Protein AF-W7BS51-F1 (afdb_monomer)

Foldseek 3Di:
DFAAWAKEKFFQAQDPDLLGTQKMKMWIDGSLHTDDIDIFGAQSVDHGDPVSCVQQVDDNVNRVPGHHCVVCVVVVCVVGDQHEYEYAPVVSNLSSVQVNCVVVVHDWDFHWYDHLLVLCVQQPPDPHSDLVVLCVVVPHDFDGNRGNRNRVSSSVSLSVSCVLLVHRYPVCSCVSRPHDIDTSPDDDHDDDPDDDDDPPPRVVSVVVVVVVVVVVVVVVVVPPDPDDDDDDDDDDDDDDDDDDDDDDDDDDDD

Organism: NCBI:txid1265820

pLDDT: mean 82.19, std 24.48, range [30.7, 98.88]

Secondary structure (DSSP, 8-state):
--B--EEEEEEEESSSSTT-EEEEEEEEEETTEEEEEEEEE-B-SSPPPHHHHHHH---HHHHTTS-BHHHHHHHHHHHHTTSPEEETTTHHHHHHHHHHHHHTTPPPP--EEEEHHHHHHHHS--S---HHHHHHHTT----TT-HHHHHHHHHHHHHHHHHHHT-SBHHHHHHHTT---EETTSSS------------SHHHHHHHHHHHHHHHHHHHHTT-------------------------------

Structure (mmCIF, N/CA/C/O backbone):
data_AF-W7BS51-F1
#
_entry.id   AF-W7BS51-F1
#
loop_
_atom_site.group_PDB
_atom_site.id
_atom_site.type_symbol
_atom_site.label_atom_id
_atom_site.label_alt_id
_atom_site.label_comp_id
_atom_site.label_asym_id
_atom_site.label_entity_id
_atom_site.label_seq_id
_atom_site.pdbx_PDB_ins_code
_atom_site.Cartn_x
_atom_site.Cartn_y
_atom_site.Cartn_z
_atom_site.occupancy
_atom_site.B_iso_or_equiv
_atom_site.auth_seq_id
_atom_site.auth_comp_id
_atom_site.auth_asym_id
_atom_site.auth_atom_id
_atom_site.pdbx_PDB_model_num
ATOM 1 N N . MET A 1 1 ? -22.022 9.341 11.683 1.00 72.25 1 MET A N 1
ATOM 2 C CA . MET A 1 1 ? -22.019 8.798 10.309 1.00 72.25 1 MET A CA 1
ATOM 3 C C . MET A 1 1 ? -20.631 8.228 10.085 1.00 72.25 1 MET A C 1
ATOM 5 O O . MET A 1 1 ? -19.688 8.853 10.555 1.00 72.25 1 MET A O 1
ATOM 9 N N . ARG A 1 2 ? -20.519 7.028 9.511 1.00 88.25 2 ARG A N 1
ATOM 10 C CA . ARG A 1 2 ? -19.226 6.378 9.264 1.00 88.25 2 ARG A CA 1
ATOM 11 C C . ARG A 1 2 ? -18.561 7.084 8.083 1.00 88.25 2 ARG A C 1
ATOM 13 O O . ARG A 1 2 ? -19.206 7.234 7.057 1.00 88.25 2 ARG A O 1
ATOM 20 N N . ASP A 1 3 ? -17.324 7.527 8.261 1.00 95.00 3 ASP A N 1
ATOM 21 C CA . ASP A 1 3 ? -16.553 8.340 7.310 1.00 95.00 3 ASP A CA 1
ATOM 22 C C . ASP A 1 3 ? -15.115 7.788 7.214 1.00 95.00 3 ASP A C 1
ATOM 24 O O . ASP A 1 3 ? -14.100 8.477 7.336 1.00 95.00 3 ASP A O 1
ATOM 28 N N . LEU A 1 4 ? -15.029 6.459 7.086 1.00 96.62 4 LEU A N 1
ATOM 29 C CA . LEU A 1 4 ? -13.775 5.735 6.904 1.00 96.62 4 LEU A CA 1
ATOM 30 C C . LEU A 1 4 ? -13.427 5.724 5.416 1.00 96.62 4 LEU A C 1
ATOM 32 O O . LEU A 1 4 ? -13.754 4.772 4.707 1.00 96.62 4 LEU A O 1
ATOM 36 N N . ASN A 1 5 ? -12.774 6.798 4.971 1.00 98.31 5 ASN A N 1
ATOM 37 C CA . ASN A 1 5 ? -12.328 6.969 3.591 1.00 98.31 5 ASN A CA 1
ATOM 38 C C . ASN A 1 5 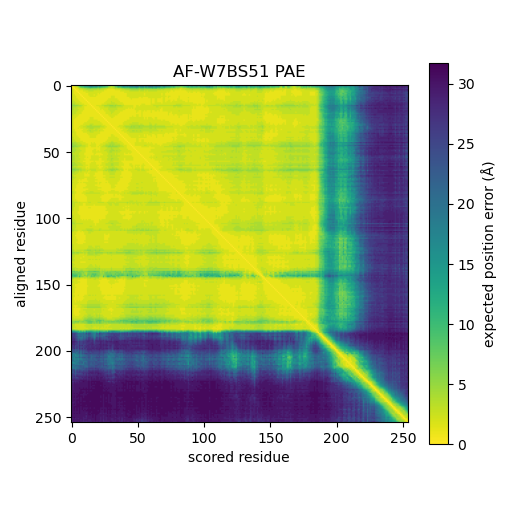? -10.808 6.845 3.499 1.00 98.31 5 ASN A C 1
ATOM 40 O O . ASN A 1 5 ? -10.084 7.601 4.151 1.00 98.31 5 ASN A O 1
ATOM 44 N N . TYR A 1 6 ? -10.326 5.890 2.712 1.00 98.75 6 TYR A N 1
ATOM 45 C CA . TYR A 1 6 ? -8.899 5.629 2.532 1.00 98.75 6 TYR A CA 1
ATOM 46 C C . TYR A 1 6 ? -8.661 4.730 1.319 1.00 98.75 6 TYR A C 1
ATOM 48 O O . TYR A 1 6 ? -9.582 4.105 0.789 1.00 98.75 6 TYR A O 1
ATOM 56 N N . VAL A 1 7 ? -7.407 4.668 0.889 1.00 98.88 7 VAL A N 1
ATOM 57 C CA . VAL A 1 7 ? -6.934 3.711 -0.112 1.00 98.88 7 VAL A CA 1
ATOM 58 C C . VAL A 1 7 ? -5.888 2.823 0.530 1.00 98.88 7 VAL A C 1
ATOM 60 O O . VAL A 1 7 ? -5.034 3.317 1.256 1.00 98.88 7 VAL A O 1
ATOM 63 N N . VAL A 1 8 ? -5.947 1.523 0.285 1.00 98.88 8 VAL A N 1
ATOM 64 C CA . VAL A 1 8 ? -4.872 0.595 0.639 1.00 98.88 8 VAL A CA 1
ATOM 65 C C . VAL A 1 8 ? -4.156 0.197 -0.630 1.00 98.88 8 VAL A C 1
ATOM 67 O O . VAL A 1 8 ? -4.818 -0.004 -1.646 1.00 98.88 8 VAL A O 1
ATOM 70 N N . LEU A 1 9 ? -2.833 0.122 -0.571 1.00 98.69 9 LEU A N 1
ATOM 71 C CA . LEU A 1 9 ? -2.003 -0.384 -1.650 1.00 98.69 9 LEU A CA 1
ATOM 72 C C . LEU A 1 9 ? -1.044 -1.456 -1.142 1.00 98.69 9 LEU A C 1
ATOM 74 O O . LEU A 1 9 ? -0.715 -1.488 0.047 1.00 98.69 9 LEU A O 1
ATOM 78 N N . ASP A 1 10 ? -0.589 -2.279 -2.071 1.00 98.69 10 ASP A N 1
ATOM 79 C CA . ASP A 1 10 ? 0.434 -3.296 -1.876 1.00 98.69 10 ASP A CA 1
ATOM 80 C C . ASP A 1 10 ? 1.205 -3.473 -3.193 1.00 98.69 10 ASP A C 1
ATOM 82 O O . ASP A 1 10 ? 0.623 -3.354 -4.282 1.00 98.69 10 ASP A O 1
ATOM 86 N N . PHE A 1 11 ? 2.517 -3.688 -3.098 1.00 98.62 11 PHE A N 1
ATOM 87 C CA . PHE A 1 11 ? 3.381 -3.932 -4.252 1.00 98.62 11 PHE A CA 1
ATOM 88 C C . PHE A 1 11 ? 4.059 -5.291 -4.173 1.00 98.62 11 PHE A C 1
ATOM 90 O O . PHE A 1 11 ? 4.735 -5.600 -3.194 1.00 98.62 11 PHE A O 1
ATOM 97 N N . GLU A 1 12 ? 4.074 -5.984 -5.308 1.00 98.50 12 GLU A N 1
ATOM 98 C CA . GLU A 1 12 ? 5.070 -7.022 -5.561 1.00 98.50 12 GLU A CA 1
ATOM 99 C C . GLU A 1 12 ? 6.247 -6.424 -6.333 1.00 98.50 12 GLU A C 1
ATOM 101 O O . GLU A 1 12 ? 6.064 -5.582 -7.219 1.00 98.50 12 GLU A O 1
ATOM 106 N N . THR A 1 13 ? 7.472 -6.846 -6.008 1.00 98.56 13 THR A N 1
ATOM 107 C CA . THR A 1 13 ? 8.692 -6.354 -6.666 1.00 98.56 13 THR A CA 1
ATOM 108 C C . THR A 1 13 ? 9.434 -7.472 -7.380 1.00 98.56 13 THR A C 1
ATOM 110 O O . THR A 1 13 ? 9.587 -8.566 -6.843 1.00 98.56 13 THR A O 1
ATOM 113 N N . ALA A 1 14 ? 9.977 -7.184 -8.563 1.00 98.38 14 ALA A N 1
ATOM 114 C CA . ALA A 1 14 ? 10.748 -8.138 -9.356 1.00 98.38 14 ALA A CA 1
ATOM 115 C C . ALA A 1 14 ? 12.046 -8.571 -8.660 1.00 98.38 14 ALA A C 1
ATOM 117 O O . ALA A 1 14 ? 12.472 -9.723 -8.774 1.00 98.38 14 ALA A O 1
ATOM 118 N N . ASN A 1 15 ? 12.682 -7.662 -7.918 1.00 98.38 15 ASN A N 1
ATOM 119 C CA . ASN A 1 15 ? 13.936 -7.926 -7.222 1.00 98.38 15 ASN A CA 1
ATOM 120 C C . ASN A 1 15 ? 14.006 -7.184 -5.869 1.00 98.38 15 ASN A C 1
ATOM 122 O O . ASN A 1 15 ? 12.989 -6.774 -5.303 1.00 98.38 15 ASN A O 1
ATOM 126 N N . GLY A 1 16 ? 15.207 -7.075 -5.288 1.00 96.75 16 GLY A N 1
ATOM 127 C CA . GLY A 1 16 ? 15.430 -6.405 -3.998 1.00 96.75 16 GLY A CA 1
ATOM 128 C C . GLY A 1 16 ? 15.413 -4.869 -4.046 1.00 96.75 16 GLY A C 1
ATOM 129 O O . GLY A 1 16 ? 15.467 -4.226 -2.994 1.00 96.75 16 GLY A O 1
ATOM 130 N N . SER A 1 17 ? 15.368 -4.276 -5.239 1.00 97.56 17 SER A N 1
ATOM 131 C CA . SER A 1 17 ? 15.318 -2.834 -5.457 1.00 97.56 17 SER A CA 1
ATOM 132 C C . SER A 1 17 ? 13.919 -2.280 -5.221 1.00 97.56 17 SER A C 1
ATOM 134 O O . SER A 1 17 ? 12.913 -2.855 -5.635 1.00 97.56 17 SER A O 1
ATOM 136 N N . ARG A 1 18 ? 13.859 -1.085 -4.625 1.00 98.00 18 ARG A N 1
ATOM 137 C CA . ARG A 1 18 ? 12.611 -0.327 -4.446 1.00 98.00 18 ARG A CA 1
ATOM 138 C C . ARG A 1 18 ? 12.088 0.299 -5.733 1.00 98.00 18 ARG A C 1
ATOM 140 O O . ARG A 1 18 ? 10.986 0.820 -5.725 1.00 98.00 18 ARG A O 1
ATOM 147 N N . THR A 1 19 ? 12.860 0.238 -6.809 1.00 98.31 19 THR A N 1
ATOM 148 C CA . THR A 1 19 ? 12.493 0.748 -8.134 1.00 98.31 19 THR A CA 1
ATOM 149 C C . THR A 1 19 ? 11.923 -0.320 -9.062 1.00 98.31 19 THR A C 1
ATOM 151 O O . THR A 1 19 ? 11.703 -0.033 -10.236 1.00 98.31 19 THR A O 1
ATOM 154 N N . SER A 1 20 ? 11.708 -1.537 -8.548 1.00 98.56 20 SER A N 1
ATOM 155 C CA . SER A 1 20 ? 11.357 -2.719 -9.340 1.00 98.56 20 SER A CA 1
ATOM 156 C C . SER A 1 20 ? 9.917 -3.239 -9.155 1.00 98.56 20 SER A C 1
ATOM 158 O O . SER A 1 20 ? 9.736 -4.458 -9.191 1.00 98.56 20 SER A O 1
ATOM 160 N N . PRO A 1 21 ? 8.875 -2.411 -8.913 1.00 98.69 21 PRO A N 1
ATOM 161 C CA . PRO A 1 21 ? 7.522 -2.943 -8.768 1.00 98.69 21 PRO A CA 1
ATOM 162 C C . PRO A 1 21 ? 7.098 -3.663 -10.054 1.00 98.69 21 PRO A C 1
ATOM 164 O O . PRO A 1 21 ? 7.179 -3.091 -11.138 1.00 98.69 21 PRO A O 1
ATOM 167 N N . CYS A 1 22 ? 6.655 -4.913 -9.922 1.00 98.62 22 CYS A N 1
ATOM 168 C CA . CYS A 1 22 ? 6.151 -5.731 -11.027 1.00 98.62 22 CYS A CA 1
ATOM 169 C C . CYS A 1 22 ? 4.632 -5.929 -10.973 1.00 98.62 22 CYS A C 1
ATOM 171 O O . CYS A 1 22 ? 4.022 -6.311 -11.970 1.00 98.62 22 CYS A O 1
ATOM 173 N N . SER A 1 23 ? 3.995 -5.619 -9.842 1.00 98.69 23 SER A N 1
ATOM 174 C CA . SER A 1 23 ? 2.553 -5.397 -9.784 1.00 98.69 23 SER A CA 1
ATOM 175 C C . SER A 1 23 ? 2.184 -4.424 -8.673 1.00 98.69 23 SER A C 1
ATOM 177 O O . SER A 1 23 ? 2.949 -4.224 -7.726 1.00 98.69 23 SER A O 1
ATOM 179 N N . ILE A 1 24 ? 1.003 -3.828 -8.796 1.00 98.81 24 ILE A N 1
ATOM 180 C CA . ILE A 1 24 ? 0.359 -3.047 -7.742 1.00 98.81 24 ILE A CA 1
ATOM 181 C C . ILE A 1 24 ? -1.088 -3.506 -7.586 1.00 98.81 24 ILE A C 1
ATOM 183 O O . ILE A 1 24 ? -1.824 -3.628 -8.569 1.00 98.81 24 ILE A O 1
ATOM 187 N N . GLY A 1 25 ? -1.500 -3.717 -6.342 1.00 98.75 25 GLY A N 1
ATOM 188 C CA . GLY A 1 25 ? -2.897 -3.815 -5.951 1.00 98.75 25 GLY A CA 1
ATOM 189 C C . GLY A 1 25 ? -3.302 -2.568 -5.187 1.00 98.75 25 GLY A C 1
ATOM 190 O O . GLY A 1 25 ? -2.517 -2.030 -4.409 1.00 98.75 25 GLY A O 1
ATOM 191 N N . MET A 1 26 ? -4.516 -2.080 -5.423 1.00 98.88 26 MET A N 1
ATOM 192 C CA . MET A 1 26 ? -5.114 -1.029 -4.616 1.00 98.88 26 MET A CA 1
ATOM 193 C C . MET A 1 26 ? -6.602 -1.267 -4.416 1.00 98.88 26 MET A C 1
ATOM 195 O O . MET A 1 26 ? -7.323 -1.664 -5.331 1.00 98.88 26 MET A O 1
ATOM 199 N N . VAL A 1 27 ? -7.090 -0.916 -3.234 1.00 98.88 27 VAL A N 1
ATOM 200 C CA . VAL A 1 27 ? -8.520 -0.893 -2.933 1.00 98.88 27 VAL A CA 1
ATOM 201 C C . VAL A 1 27 ? -8.887 0.422 -2.262 1.00 98.88 27 VAL A C 1
ATOM 203 O O . VAL A 1 27 ? -8.157 0.942 -1.420 1.00 98.88 27 VAL A O 1
ATOM 206 N N . LYS A 1 28 ? -10.027 0.985 -2.650 1.00 98.81 28 LYS A N 1
ATOM 207 C CA . LYS A 1 28 ? -10.580 2.213 -2.084 1.00 98.81 28 LYS A CA 1
ATOM 208 C C . LYS A 1 28 ? -11.772 1.873 -1.215 1.00 98.81 28 LYS A C 1
ATOM 210 O O . LYS A 1 28 ? -12.701 1.219 -1.685 1.00 98.81 28 LYS A O 1
ATOM 215 N N . TYR A 1 29 ? -11.761 2.374 0.011 1.00 98.56 29 TYR A N 1
ATOM 216 C CA . TYR A 1 29 ? -12.897 2.320 0.919 1.00 98.56 29 TYR A CA 1
ATOM 217 C C . TYR A 1 29 ? -13.485 3.714 1.056 1.00 98.56 29 TYR A C 1
ATOM 219 O O . TYR A 1 29 ? -12.741 4.680 1.241 1.00 98.56 29 TYR A O 1
ATOM 227 N N . LEU A 1 30 ? -14.810 3.806 0.967 1.00 98.31 30 LEU A N 1
ATOM 228 C CA . LEU A 1 30 ? -15.575 5.013 1.261 1.00 98.31 30 LEU A CA 1
ATOM 229 C C . LEU A 1 30 ? -16.661 4.671 2.278 1.00 98.31 30 LEU A C 1
ATOM 231 O O . LEU A 1 30 ? -17.344 3.661 2.146 1.00 98.31 30 LEU A O 1
ATOM 235 N N . ASN A 1 31 ? -16.815 5.500 3.308 1.00 97.31 31 ASN A N 1
ATOM 236 C CA . ASN A 1 31 ? -17.750 5.292 4.417 1.00 97.31 31 ASN A CA 1
ATOM 237 C C . ASN A 1 31 ? -17.605 3.917 5.097 1.00 97.31 31 ASN A C 1
ATOM 239 O O . ASN A 1 31 ? -18.535 3.421 5.731 1.00 97.31 31 ASN A O 1
ATOM 243 N N . GLY A 1 32 ? -16.413 3.319 5.019 1.00 96.00 32 GLY A N 1
ATOM 244 C CA . GLY A 1 32 ? -16.123 1.994 5.561 1.00 96.00 32 GLY A CA 1
ATOM 245 C C . GLY A 1 32 ? -16.616 0.819 4.721 1.00 96.00 32 GLY A C 1
ATOM 246 O O . GLY A 1 32 ? -16.606 -0.293 5.236 1.00 96.00 32 GLY A O 1
ATOM 247 N N . GLU A 1 33 ? -17.011 1.052 3.472 1.00 96.88 33 GLU A N 1
ATOM 248 C CA . GLU A 1 33 ? -17.355 0.010 2.506 1.00 96.88 33 GLU A CA 1
ATOM 249 C C . GLU A 1 33 ? -16.368 0.026 1.339 1.00 96.88 33 GLU A C 1
ATOM 251 O O . GLU A 1 33 ? -15.887 1.086 0.922 1.00 96.88 33 GLU A O 1
ATOM 256 N N . LYS A 1 34 ? -16.082 -1.157 0.788 1.00 98.00 34 LYS A N 1
ATOM 257 C CA . LYS A 1 34 ? -15.271 -1.292 -0.419 1.00 98.00 34 LYS A CA 1
ATOM 258 C C . LYS A 1 34 ? -15.975 -0.606 -1.589 1.00 98.00 34 LYS A C 1
ATOM 260 O O . LYS A 1 34 ? -17.072 -0.996 -1.977 1.00 98.00 34 LYS A O 1
ATOM 265 N N . HIS A 1 35 ? -15.329 0.405 -2.156 1.00 98.38 35 HIS A N 1
ATOM 266 C CA . HIS A 1 35 ? -15.875 1.216 -3.240 1.00 98.38 35 HIS A CA 1
ATOM 267 C C . HIS A 1 35 ? -15.338 0.798 -4.611 1.00 98.38 35 HIS A C 1
ATOM 269 O O . HIS A 1 35 ? -16.096 0.690 -5.571 1.00 98.38 35 HIS A O 1
ATOM 275 N N . SER A 1 36 ? -14.024 0.606 -4.730 1.00 98.50 36 SER A N 1
ATOM 276 C CA . SER A 1 36 ? -13.390 0.262 -6.005 1.00 98.50 36 SER A CA 1
ATOM 277 C C . SER A 1 36 ? -12.061 -0.447 -5.799 1.00 98.50 36 SER A C 1
ATOM 279 O O . SER A 1 36 ? -11.384 -0.220 -4.799 1.00 98.50 36 SER A O 1
ATOM 281 N N . GLU A 1 37 ? -11.671 -1.242 -6.785 1.00 98.75 37 GLU A N 1
ATOM 282 C CA . GLU A 1 37 ? -10.425 -2.007 -6.833 1.00 98.75 37 GLU A CA 1
ATOM 283 C C . GLU A 1 37 ? -9.613 -1.595 -8.062 1.00 98.75 37 GLU A C 1
ATOM 285 O O . GLU A 1 37 ? -10.167 -1.126 -9.061 1.00 98.75 37 GLU A O 1
ATOM 290 N N . TYR A 1 38 ? -8.299 -1.757 -7.981 1.00 98.75 38 TYR A N 1
ATOM 291 C CA . TYR A 1 38 ? -7.372 -1.540 -9.079 1.00 98.75 38 TYR A CA 1
ATOM 292 C C . TYR A 1 38 ? -6.222 -2.534 -8.960 1.00 98.75 38 TYR A C 1
ATOM 294 O O . TYR A 1 38 ? -5.605 -2.648 -7.904 1.00 98.75 38 TYR A O 1
ATOM 302 N N . TYR A 1 39 ? -5.916 -3.226 -10.049 1.00 98.62 39 TYR A N 1
ATOM 303 C CA . TYR A 1 39 ? -4.765 -4.111 -10.144 1.00 98.62 39 TYR A CA 1
ATOM 304 C C . TYR A 1 39 ? -4.070 -3.891 -11.478 1.00 98.62 39 TYR A C 1
ATOM 306 O O . TYR A 1 39 ? -4.736 -3.737 -12.503 1.00 98.62 39 TYR A O 1
ATOM 314 N N . GLN A 1 40 ? -2.741 -3.867 -11.461 1.00 98.62 40 GLN A N 1
ATOM 315 C CA . GLN A 1 40 ? -1.946 -3.664 -12.662 1.00 98.62 40 GLN A CA 1
ATOM 316 C C . GLN A 1 40 ? -0.614 -4.400 -12.537 1.00 98.62 40 GLN A C 1
ATOM 318 O O . GLN A 1 40 ? 0.141 -4.163 -11.594 1.00 98.62 40 GLN A O 1
ATOM 323 N N . LEU A 1 41 ? -0.318 -5.254 -13.518 1.00 98.75 41 LEU A N 1
ATOM 324 C CA . LEU A 1 41 ? 1.044 -5.713 -13.777 1.00 98.75 41 LEU A CA 1
ATOM 325 C C . LEU A 1 41 ? 1.861 -4.558 -14.353 1.00 98.75 41 LEU A C 1
ATOM 327 O O . LEU A 1 41 ? 1.352 -3.768 -15.148 1.00 98.75 41 LEU A O 1
ATOM 331 N N . ILE A 1 42 ? 3.115 -4.448 -13.941 1.00 98.75 42 ILE A N 1
ATOM 332 C CA . ILE A 1 42 ? 4.002 -3.349 -14.314 1.00 98.75 42 ILE A CA 1
ATOM 333 C C . ILE A 1 42 ? 5.260 -3.965 -14.897 1.00 98.75 42 ILE A C 1
ATOM 335 O O . ILE A 1 42 ? 5.830 -4.872 -14.294 1.00 98.75 42 ILE A O 1
ATOM 339 N N . ASN A 1 43 ? 5.714 -3.466 -16.042 1.00 98.62 43 ASN A N 1
ATOM 340 C CA . ASN A 1 43 ? 7.058 -3.775 -16.507 1.00 98.62 43 ASN A CA 1
ATOM 341 C C . ASN A 1 43 ? 8.062 -2.931 -15.695 1.00 98.62 43 ASN A C 1
ATOM 343 O O . ASN A 1 43 ? 8.092 -1.709 -15.871 1.00 98.62 43 ASN A O 1
ATOM 347 N N . PRO A 1 44 ? 8.871 -3.530 -14.795 1.00 97.75 44 PRO A N 1
ATOM 348 C CA . PRO A 1 44 ? 9.811 -2.778 -13.961 1.00 97.75 44 PRO A CA 1
ATOM 349 C C . PRO A 1 44 ? 11.042 -2.291 -14.740 1.00 97.75 44 PRO A C 1
ATOM 351 O O . PRO A 1 44 ? 11.835 -1.515 -14.199 1.00 97.75 44 PRO A O 1
ATOM 354 N N . GLU A 1 45 ? 11.227 -2.776 -15.976 1.00 97.31 45 GLU A N 1
ATOM 355 C CA . GLU A 1 45 ? 12.423 -2.567 -16.798 1.00 97.31 45 GLU A CA 1
ATOM 356 C C . GLU A 1 45 ? 13.707 -3.021 -16.069 1.00 97.31 45 GLU A C 1
ATOM 358 O O . GLU A 1 45 ? 14.778 -2.428 -16.208 1.00 97.31 45 GLU A O 1
ATOM 363 N N . GLU A 1 46 ? 13.585 -4.072 -15.249 1.00 96.88 46 GLU A N 1
ATOM 364 C CA . GLU A 1 46 ? 14.634 -4.626 -14.389 1.00 96.88 46 GLU A CA 1
ATOM 365 C C . GLU A 1 46 ? 14.560 -6.164 -14.319 1.00 96.88 46 GLU A C 1
ATOM 367 O O . GLU A 1 46 ? 13.517 -6.769 -14.571 1.00 96.88 46 GLU A O 1
ATOM 372 N N . ASP A 1 47 ? 15.671 -6.797 -13.930 1.00 97.81 47 ASP A N 1
ATOM 373 C CA . ASP A 1 47 ? 15.769 -8.253 -13.778 1.00 97.81 47 ASP A CA 1
ATOM 374 C C . ASP A 1 47 ? 14.911 -8.779 -12.618 1.00 97.81 47 ASP A C 1
ATOM 376 O O . ASP A 1 47 ? 14.772 -8.132 -11.576 1.00 97.81 47 ASP A O 1
ATOM 380 N N . PHE A 1 48 ? 14.415 -10.011 -12.762 1.00 98.50 48 PHE A N 1
ATOM 381 C CA . PHE A 1 48 ? 13.679 -10.711 -11.712 1.00 98.50 48 PHE A CA 1
ATOM 382 C C . PHE A 1 48 ? 14.581 -11.652 -10.919 1.00 98.50 48 PHE A C 1
ATOM 384 O O . PHE A 1 48 ? 15.366 -12.428 -11.471 1.00 98.50 48 PHE A O 1
ATOM 391 N N . TYR A 1 49 ? 14.418 -11.650 -9.598 1.00 98.56 49 TYR A N 1
ATOM 392 C CA . TYR A 1 49 ? 15.098 -12.593 -8.720 1.00 98.56 49 TYR A CA 1
ATOM 393 C C . TYR A 1 49 ? 14.220 -13.817 -8.442 1.00 98.56 49 TYR A C 1
ATOM 395 O O . TYR A 1 49 ? 13.059 -13.667 -8.059 1.00 98.56 49 TYR A O 1
ATOM 403 N N . PRO A 1 50 ? 14.775 -15.048 -8.492 1.00 98.25 50 PRO A N 1
ATOM 404 C CA . PRO A 1 50 ? 14.017 -16.260 -8.180 1.00 98.25 50 PRO A CA 1
ATOM 405 C C . PRO A 1 50 ? 13.384 -16.261 -6.783 1.00 98.25 50 PRO A C 1
ATOM 407 O O . PRO A 1 50 ? 12.420 -16.980 -6.547 1.00 98.25 50 PRO A O 1
ATOM 410 N N . SER A 1 51 ? 13.939 -15.507 -5.828 1.00 98.00 51 SER A N 1
ATOM 411 C CA . SER A 1 51 ? 13.345 -15.340 -4.497 1.00 98.00 51 SER A CA 1
ATOM 412 C C . SER A 1 51 ? 12.010 -14.616 -4.522 1.00 98.00 51 SER A C 1
ATOM 414 O O . SER A 1 51 ? 11.133 -15.014 -3.769 1.00 98.00 51 SER A O 1
ATOM 416 N N . ASN A 1 52 ? 11.870 -13.598 -5.368 1.00 98.06 52 ASN A N 1
ATOM 417 C CA . ASN A 1 52 ? 10.666 -12.786 -5.481 1.00 98.06 52 ASN A CA 1
ATOM 418 C C . ASN A 1 52 ? 9.591 -13.553 -6.252 1.00 98.06 52 ASN A C 1
ATOM 420 O O . ASN A 1 52 ? 8.501 -13.753 -5.731 1.00 98.06 52 ASN A O 1
ATOM 424 N N . ILE A 1 53 ? 9.961 -14.151 -7.392 1.00 98.06 53 ILE A N 1
ATOM 425 C CA . ILE A 1 53 ? 9.068 -15.026 -8.170 1.00 98.06 53 ILE A CA 1
ATOM 426 C C . ILE A 1 53 ? 8.461 -16.125 -7.284 1.00 98.06 53 ILE A C 1
ATOM 428 O O . ILE A 1 53 ? 7.278 -16.418 -7.384 1.00 98.06 53 ILE A O 1
ATOM 432 N N . ARG A 1 54 ? 9.238 -16.726 -6.369 1.00 97.56 54 ARG A N 1
ATOM 433 C CA . ARG A 1 54 ? 8.718 -17.751 -5.442 1.00 97.56 54 ARG A CA 1
ATOM 434 C C . ARG A 1 54 ? 7.660 -17.245 -4.456 1.00 97.56 54 ARG A C 1
ATOM 436 O O . ARG A 1 54 ? 6.968 -18.082 -3.887 1.00 97.56 54 ARG A O 1
ATOM 443 N N . VAL A 1 55 ? 7.599 -15.942 -4.196 1.00 95.56 55 VAL A N 1
ATOM 444 C CA . VAL A 1 55 ? 6.622 -15.331 -3.286 1.00 95.56 55 VAL A CA 1
ATOM 445 C C . VAL A 1 55 ? 5.303 -15.115 -4.016 1.00 95.56 55 VAL A C 1
ATOM 447 O O . VAL A 1 55 ? 4.296 -15.657 -3.582 1.00 95.56 55 VAL A O 1
ATOM 450 N N . HIS A 1 56 ? 5.332 -14.392 -5.136 1.00 96.50 56 HIS A N 1
ATOM 451 C CA . HIS A 1 56 ? 4.124 -13.890 -5.804 1.00 96.50 56 HIS A CA 1
ATOM 452 C C . HIS A 1 56 ? 3.789 -14.592 -7.131 1.00 96.50 56 HIS A C 1
ATOM 454 O O . HIS A 1 56 ? 2.725 -14.382 -7.698 1.00 96.50 56 HIS A O 1
ATOM 460 N N . GLY A 1 57 ? 4.696 -15.411 -7.672 1.00 97.62 57 GLY A N 1
ATOM 461 C CA . GLY A 1 57 ? 4.458 -16.193 -8.891 1.00 97.62 57 GLY A CA 1
ATOM 462 C C . GLY A 1 57 ? 4.439 -15.399 -10.202 1.00 97.62 57 GLY A C 1
ATOM 463 O O . GLY A 1 57 ? 4.000 -15.943 -11.205 1.00 97.62 57 GLY A O 1
ATOM 464 N N . ILE A 1 58 ? 4.921 -14.152 -10.209 1.00 98.12 58 ILE A N 1
ATOM 465 C CA . ILE A 1 58 ? 4.983 -13.292 -11.408 1.00 98.12 58 ILE A CA 1
ATOM 466 C C . ILE A 1 58 ? 6.352 -13.473 -12.050 1.00 98.12 58 ILE A C 1
ATOM 468 O O . ILE A 1 58 ? 7.380 -13.238 -11.406 1.00 98.12 58 ILE A O 1
ATOM 472 N N . TYR A 1 59 ? 6.358 -13.875 -13.309 1.00 98.38 59 TYR A N 1
ATOM 473 C CA . TYR A 1 59 ? 7.541 -14.099 -14.119 1.00 98.38 59 TYR A CA 1
ATOM 474 C C . TYR A 1 59 ? 7.806 -12.911 -15.058 1.00 98.38 59 TYR A C 1
ATOM 476 O O . TYR A 1 59 ? 6.892 -12.142 -15.362 1.00 98.38 59 TYR A O 1
ATOM 484 N N . PRO A 1 60 ? 9.048 -12.744 -15.557 1.00 98.19 60 PRO A N 1
ATOM 485 C CA . PRO A 1 60 ? 9.361 -11.714 -16.549 1.00 98.19 60 PRO A CA 1
ATOM 486 C C . PRO A 1 60 ? 8.435 -11.735 -17.772 1.00 98.19 60 PRO A C 1
ATOM 488 O O . PRO A 1 60 ? 8.089 -10.680 -18.300 1.00 98.19 60 PRO A O 1
ATOM 491 N N . GLU A 1 61 ? 8.017 -12.923 -18.215 1.00 98.19 61 GLU A N 1
ATOM 492 C CA . GLU A 1 61 ? 7.148 -13.086 -19.381 1.00 98.19 61 GLU A CA 1
ATOM 493 C C . GLU A 1 61 ? 5.730 -12.542 -19.145 1.00 98.19 61 GLU A C 1
ATOM 495 O O . GLU A 1 61 ? 5.096 -12.089 -20.097 1.00 98.19 61 GLU A O 1
ATOM 500 N N . ASP A 1 62 ? 5.260 -12.519 -17.892 1.00 98.00 62 ASP A N 1
ATOM 501 C CA . ASP A 1 62 ? 3.932 -12.010 -17.526 1.00 98.00 62 ASP A CA 1
ATOM 502 C C . ASP A 1 62 ? 3.853 -10.480 -17.644 1.00 98.00 62 ASP A C 1
ATOM 504 O O . ASP A 1 62 ? 2.789 -9.919 -17.911 1.00 98.00 62 ASP A O 1
ATOM 508 N N . VAL A 1 63 ? 4.984 -9.789 -17.457 1.00 98.12 63 VAL A N 1
ATOM 509 C CA . VAL A 1 63 ? 5.043 -8.318 -17.435 1.00 98.12 63 VAL A CA 1
ATOM 510 C C . VAL A 1 63 ? 5.664 -7.710 -18.686 1.00 98.12 63 VAL A C 1
ATOM 512 O O . VAL A 1 63 ? 5.695 -6.489 -18.809 1.00 98.12 63 VAL A O 1
ATOM 515 N N . TRP A 1 64 ? 6.162 -8.522 -19.621 1.00 96.12 64 TRP A N 1
ATOM 516 C CA . TRP A 1 64 ? 6.961 -8.030 -20.750 1.00 96.12 64 TRP A CA 1
ATOM 517 C C . TRP A 1 64 ? 6.205 -6.999 -21.613 1.00 96.12 64 TRP A C 1
ATOM 519 O O . TRP A 1 64 ? 6.780 -5.995 -22.028 1.00 96.12 64 TRP A O 1
ATOM 529 N N . GLU A 1 65 ? 4.907 -7.237 -21.819 1.00 97.50 65 GLU A N 1
ATOM 530 C CA . GLU A 1 65 ? 3.965 -6.394 -22.570 1.00 97.50 65 GLU A CA 1
ATOM 531 C C . GLU A 1 65 ? 3.160 -5.440 -21.669 1.00 97.50 65 GLU A C 1
ATOM 533 O O . GLU A 1 65 ? 2.314 -4.688 -22.153 1.00 97.50 65 GLU A O 1
ATOM 538 N N . SER A 1 66 ? 3.393 -5.478 -20.354 1.00 98.44 66 SER A N 1
ATOM 539 C CA . SER A 1 66 ? 2.701 -4.611 -19.402 1.00 98.44 66 SER A CA 1
ATOM 540 C C . SER A 1 66 ? 3.236 -3.175 -19.458 1.00 98.44 66 SER A C 1
ATOM 542 O O . SER A 1 66 ? 4.411 -2.968 -19.771 1.00 98.44 66 SER A O 1
ATOM 544 N N . PRO A 1 67 ? 2.406 -2.173 -19.118 1.00 98.56 67 PRO A N 1
ATOM 545 C CA . PRO A 1 67 ? 2.847 -0.785 -19.044 1.00 98.56 67 PRO A CA 1
ATOM 546 C C . PRO A 1 67 ? 3.958 -0.601 -18.000 1.00 98.56 67 PRO A C 1
ATOM 548 O O . PRO A 1 67 ? 3.976 -1.276 -16.966 1.00 98.56 67 PRO A O 1
ATOM 551 N N . ASN A 1 68 ? 4.873 0.335 -18.246 1.00 98.62 68 ASN A N 1
ATOM 552 C CA . ASN A 1 68 ? 5.898 0.707 -17.267 1.00 98.62 68 ASN A CA 1
ATOM 553 C C . ASN A 1 68 ? 5.361 1.724 -16.241 1.00 98.62 68 ASN A C 1
ATOM 555 O O . ASN A 1 68 ? 4.203 2.152 -16.294 1.00 98.62 68 ASN A O 1
ATOM 559 N N . TRP A 1 69 ? 6.204 2.135 -15.286 1.00 98.50 69 TRP A N 1
ATOM 560 C CA . TRP A 1 69 ? 5.784 3.057 -14.224 1.00 98.50 69 TRP A CA 1
ATOM 561 C C . TRP A 1 69 ? 5.224 4.385 -14.755 1.00 98.50 69 TRP A C 1
ATOM 563 O O . TRP A 1 69 ? 4.216 4.875 -14.246 1.00 98.50 69 TRP A O 1
ATOM 573 N N . LEU A 1 70 ? 5.853 4.960 -15.787 1.00 98.31 70 LEU A N 1
ATOM 574 C CA . LEU A 1 70 ? 5.441 6.238 -16.374 1.00 98.31 70 LEU A CA 1
ATOM 575 C C . LEU A 1 70 ? 4.007 6.177 -16.916 1.00 98.31 70 LEU A C 1
ATOM 577 O O . LEU A 1 70 ? 3.254 7.142 -16.783 1.00 98.31 70 LEU A O 1
ATOM 581 N N . GLU A 1 71 ? 3.628 5.039 -17.495 1.00 98.62 71 GLU A N 1
ATOM 582 C CA . GLU A 1 71 ? 2.307 4.808 -18.078 1.00 98.62 71 GLU A CA 1
ATOM 583 C C . GLU A 1 71 ? 1.229 4.545 -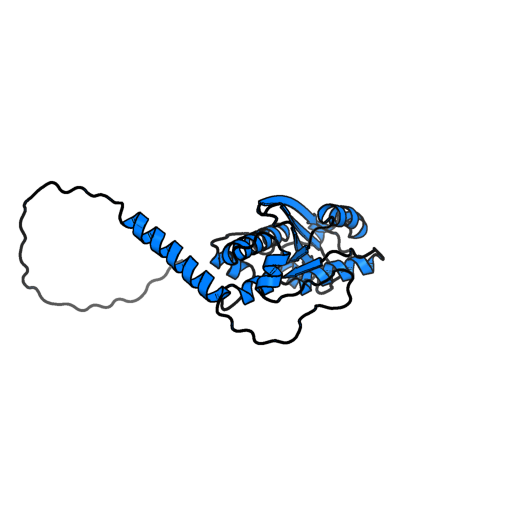17.017 1.00 98.62 71 GLU A C 1
ATOM 585 O O . GLU A 1 71 ? 0.104 5.031 -17.150 1.00 98.62 71 GLU A O 1
ATOM 590 N N . VAL A 1 72 ? 1.553 3.816 -15.941 1.00 98.50 72 VAL A N 1
ATOM 591 C CA . VAL A 1 72 ? 0.578 3.484 -14.879 1.00 98.50 72 VAL A CA 1
ATOM 592 C C . VAL A 1 72 ? 0.394 4.603 -13.855 1.00 98.50 72 VAL A C 1
ATOM 594 O O . VAL A 1 72 ? -0.660 4.695 -13.219 1.00 98.50 72 VAL A O 1
ATOM 597 N N . TYR A 1 73 ? 1.393 5.473 -13.692 1.00 98.75 73 TYR A N 1
ATOM 598 C CA . TYR A 1 73 ? 1.413 6.509 -12.661 1.00 98.75 73 TYR A CA 1
ATOM 599 C C . TYR A 1 73 ? 0.168 7.422 -12.649 1.00 98.75 73 TYR A C 1
ATOM 601 O O . TYR A 1 73 ? -0.406 7.615 -11.571 1.00 98.75 73 TYR A O 1
ATOM 609 N N . PRO A 1 74 ? -0.331 7.947 -13.791 1.00 98.56 74 PRO A N 1
ATOM 610 C CA . PRO A 1 74 ? -1.530 8.789 -13.797 1.00 98.56 74 PRO A CA 1
ATOM 611 C C . PRO A 1 74 ? -2.770 8.075 -13.245 1.00 98.56 74 PRO A C 1
ATOM 613 O O . PRO A 1 74 ? -3.544 8.671 -12.492 1.00 98.56 74 PRO A O 1
ATOM 616 N N . SER A 1 75 ? -2.939 6.791 -13.573 1.00 98.56 75 SER A N 1
ATOM 617 C CA . SER A 1 75 ? -4.044 5.964 -13.076 1.00 98.56 75 SER A CA 1
ATOM 618 C C . SER A 1 75 ? -3.942 5.748 -11.570 1.00 98.56 75 SER A C 1
ATOM 620 O O . SER A 1 75 ? -4.952 5.851 -10.872 1.00 98.56 75 SER A O 1
ATOM 622 N N . ILE A 1 76 ? -2.725 5.532 -11.057 1.00 98.62 76 ILE A N 1
ATOM 623 C CA . ILE A 1 76 ? -2.464 5.377 -9.622 1.00 98.62 76 ILE A CA 1
ATOM 624 C C . ILE A 1 76 ? -2.841 6.650 -8.857 1.00 98.62 76 ILE A C 1
ATOM 626 O O . ILE A 1 76 ? -3.606 6.591 -7.894 1.00 98.62 76 ILE A O 1
ATOM 630 N N . ILE A 1 77 ? -2.369 7.816 -9.306 1.00 98.56 77 ILE A N 1
ATOM 631 C CA . ILE A 1 77 ? -2.671 9.096 -8.647 1.00 98.56 77 ILE A CA 1
ATOM 632 C C . ILE A 1 77 ? -4.163 9.422 -8.705 1.00 98.56 77 ILE A C 1
ATOM 634 O O . ILE A 1 77 ? -4.739 9.826 -7.695 1.00 98.56 77 ILE A O 1
ATOM 638 N N . ASN A 1 78 ? -4.812 9.193 -9.848 1.00 98.62 78 ASN A N 1
ATOM 639 C CA . ASN A 1 78 ? -6.254 9.392 -9.978 1.00 98.62 78 ASN A CA 1
ATOM 640 C C . ASN A 1 78 ? -7.053 8.441 -9.070 1.00 98.62 78 ASN A C 1
ATOM 642 O O . ASN A 1 78 ? -8.062 8.834 -8.481 1.00 98.62 78 ASN A O 1
ATOM 646 N N . PHE A 1 79 ? -6.599 7.194 -8.920 1.00 98.75 79 PHE A N 1
ATOM 647 C CA . PHE A 1 79 ? -7.223 6.250 -8.003 1.00 98.75 79 PHE A CA 1
ATOM 648 C C . PHE A 1 79 ? -7.060 6.693 -6.546 1.00 98.75 79 PHE A C 1
ATOM 650 O O . PHE A 1 79 ? -8.035 6.645 -5.801 1.00 98.75 79 PHE A O 1
ATOM 657 N N . ILE A 1 80 ? -5.884 7.171 -6.135 1.00 98.56 80 ILE A N 1
ATOM 658 C CA . ILE A 1 80 ? -5.643 7.634 -4.759 1.00 98.56 80 ILE A CA 1
ATOM 659 C C . ILE A 1 80 ? -6.449 8.910 -4.446 1.00 98.56 80 ILE A C 1
ATOM 661 O O . ILE A 1 80 ? -7.112 8.982 -3.407 1.00 98.56 80 ILE A O 1
ATOM 665 N N . GLY A 1 81 ? -6.444 9.897 -5.348 1.00 98.25 81 GLY A N 1
ATOM 666 C CA . GLY A 1 81 ? -7.050 11.210 -5.103 1.00 98.25 81 GLY A CA 1
ATOM 667 C C . GLY A 1 81 ? -6.446 11.892 -3.871 1.00 98.25 81 GLY A C 1
ATOM 668 O O . GLY A 1 81 ? -5.242 11.815 -3.645 1.00 98.25 81 GLY A O 1
ATOM 669 N N . ASP A 1 82 ? -7.282 12.509 -3.035 1.00 97.69 82 ASP A N 1
ATOM 670 C CA . ASP A 1 82 ? -6.849 13.195 -1.803 1.00 97.69 82 ASP A CA 1
ATOM 671 C C . ASP A 1 82 ? -6.915 12.306 -0.543 1.00 97.69 82 ASP A C 1
ATOM 673 O O . ASP A 1 82 ? -6.733 12.778 0.582 1.00 97.69 82 ASP A O 1
ATOM 677 N N . LEU A 1 83 ? -7.210 11.012 -0.703 1.00 98.50 83 LEU A N 1
ATOM 678 C CA . LEU A 1 83 ? -7.440 10.108 0.423 1.00 98.50 83 LEU A CA 1
ATOM 679 C C . LEU A 1 83 ? -6.134 9.713 1.131 1.00 98.50 83 LEU A C 1
ATOM 681 O O . LEU A 1 83 ? -5.081 9.615 0.493 1.00 98.50 83 LEU A O 1
ATOM 685 N N . PRO A 1 84 ? -6.177 9.434 2.447 1.00 98.25 84 PRO A N 1
ATOM 686 C CA . PRO A 1 84 ? -5.047 8.821 3.128 1.00 98.25 84 PRO A CA 1
ATOM 687 C C . PRO A 1 84 ? -4.787 7.414 2.573 1.00 98.25 84 PRO A C 1
ATOM 689 O O . PRO A 1 84 ? -5.718 6.661 2.280 1.00 98.25 84 PRO A O 1
ATOM 692 N N . VAL A 1 85 ? -3.509 7.064 2.465 1.00 98.69 85 VAL A N 1
ATOM 693 C CA . VAL A 1 85 ? -3.032 5.787 1.925 1.00 98.69 85 VAL A CA 1
ATOM 694 C C . VAL A 1 85 ? -2.614 4.854 3.061 1.00 98.69 85 VAL A C 1
ATOM 696 O O . VAL A 1 85 ? -1.982 5.269 4.029 1.00 98.69 85 VAL A O 1
ATOM 699 N N . ALA A 1 86 ? -2.928 3.574 2.961 1.00 98.56 86 ALA A N 1
ATOM 700 C CA . ALA A 1 86 ? -2.450 2.555 3.875 1.00 98.56 86 ALA A CA 1
ATOM 701 C C . ALA A 1 86 ? -1.740 1.433 3.134 1.00 98.56 86 ALA A C 1
ATOM 703 O O . ALA A 1 86 ? -1.925 1.234 1.940 1.00 98.56 86 ALA A O 1
ATOM 704 N N . ALA A 1 87 ? -0.949 0.688 3.889 1.00 98.50 87 ALA A N 1
ATOM 705 C CA . ALA A 1 87 ? -0.370 -0.579 3.478 1.00 98.50 87 ALA A CA 1
ATOM 706 C C . ALA A 1 87 ? -0.097 -1.424 4.728 1.00 98.50 87 ALA A C 1
ATOM 708 O O . ALA A 1 87 ? 0.023 -0.895 5.852 1.00 98.50 87 ALA A O 1
ATOM 709 N N . HIS A 1 88 ? 0.002 -2.740 4.557 1.00 97.69 88 HIS A N 1
ATOM 710 C CA . HIS A 1 88 ? 0.368 -3.639 5.641 1.00 97.69 88 HIS A CA 1
ATOM 711 C C . HIS A 1 88 ? 1.891 -3.787 5.675 1.00 97.69 88 HIS A C 1
ATOM 713 O O . HIS A 1 88 ? 2.470 -4.465 4.849 1.00 97.69 88 HIS A O 1
ATOM 719 N N . PHE A 1 89 ? 2.541 -3.136 6.647 1.00 95.50 89 PHE A N 1
ATOM 720 C CA . PHE A 1 89 ? 3.982 -2.813 6.629 1.00 95.50 89 PHE A CA 1
ATOM 721 C C . PHE A 1 89 ? 4.361 -1.654 5.698 1.00 95.50 89 PHE A C 1
ATOM 723 O O . PHE A 1 89 ? 5.416 -1.679 5.074 1.00 95.50 89 PHE A O 1
ATOM 730 N N . ALA A 1 90 ? 3.580 -0.569 5.740 1.00 96.56 90 ALA A N 1
ATOM 731 C CA . ALA A 1 90 ? 3.701 0.602 4.864 1.00 96.56 90 ALA A CA 1
ATOM 732 C C . ALA A 1 90 ? 5.108 1.175 4.627 1.00 96.56 90 ALA A C 1
ATOM 734 O O . ALA A 1 90 ? 5.340 1.821 3.612 1.00 96.56 90 ALA A O 1
ATOM 735 N N . THR A 1 91 ? 6.079 0.957 5.518 1.00 94.44 91 THR A N 1
ATOM 736 C CA . THR A 1 91 ? 7.470 1.320 5.224 1.00 94.44 91 THR A CA 1
ATOM 737 C C . THR A 1 91 ? 8.002 0.677 3.952 1.00 94.44 91 THR A C 1
ATOM 739 O O . THR A 1 91 ? 8.811 1.294 3.264 1.00 94.44 91 THR A O 1
ATOM 742 N N . PHE A 1 92 ? 7.582 -0.543 3.635 1.00 96.88 92 PHE A N 1
ATOM 743 C CA . PHE A 1 92 ? 7.986 -1.193 2.405 1.00 96.88 92 PHE A CA 1
ATOM 744 C C . PHE A 1 92 ? 7.360 -0.482 1.194 1.00 96.88 92 PHE A C 1
ATOM 746 O O . PHE A 1 92 ? 8.084 0.108 0.389 1.00 96.88 92 PHE A O 1
ATOM 753 N N . ASP A 1 93 ? 6.037 -0.465 1.117 1.00 98.31 93 ASP A N 1
ATOM 754 C CA . ASP A 1 93 ? 5.292 -0.032 -0.067 1.00 98.31 93 ASP A CA 1
ATOM 755 C C . ASP A 1 93 ? 5.467 1.448 -0.374 1.00 98.31 93 ASP A C 1
ATOM 757 O O . ASP A 1 93 ? 5.686 1.837 -1.518 1.00 98.31 93 ASP A O 1
ATOM 761 N N . ILE A 1 94 ? 5.478 2.290 0.662 1.00 97.94 94 ILE A N 1
ATOM 762 C CA . ILE A 1 94 ? 5.697 3.726 0.487 1.00 97.94 94 ILE A CA 1
ATOM 763 C C . ILE A 1 94 ? 7.104 3.996 -0.056 1.00 97.94 94 ILE A C 1
ATOM 765 O O . ILE A 1 94 ? 7.278 4.903 -0.865 1.00 97.94 94 ILE A O 1
ATOM 769 N N . ASN A 1 95 ? 8.111 3.204 0.323 1.00 97.50 95 ASN A N 1
ATOM 770 C CA . ASN A 1 95 ? 9.451 3.347 -0.250 1.00 97.50 95 ASN A CA 1
ATOM 771 C C . ASN A 1 95 ? 9.531 2.821 -1.690 1.00 97.50 95 ASN A C 1
ATOM 773 O O . ASN A 1 95 ? 10.294 3.386 -2.469 1.00 97.50 95 ASN A O 1
ATOM 777 N N . VAL A 1 96 ? 8.758 1.787 -2.053 1.00 98.56 96 VAL A N 1
ATOM 778 C CA . VAL A 1 96 ? 8.640 1.334 -3.453 1.00 98.56 96 VAL A CA 1
ATOM 779 C C . VAL A 1 96 ? 8.011 2.429 -4.309 1.00 98.56 96 VAL A C 1
ATOM 781 O O . VAL A 1 96 ? 8.606 2.857 -5.297 1.00 98.56 96 VAL A O 1
ATOM 784 N N . PHE A 1 97 ? 6.865 2.960 -3.872 1.00 98.44 97 PHE A N 1
ATOM 785 C CA . PHE A 1 97 ? 6.183 4.065 -4.541 1.00 98.44 97 PHE A CA 1
ATOM 786 C C . PHE A 1 97 ? 7.137 5.242 -4.754 1.00 98.44 97 PHE A C 1
ATOM 788 O O . PHE A 1 97 ? 7.259 5.760 -5.864 1.00 98.44 97 PHE A O 1
ATOM 795 N N . A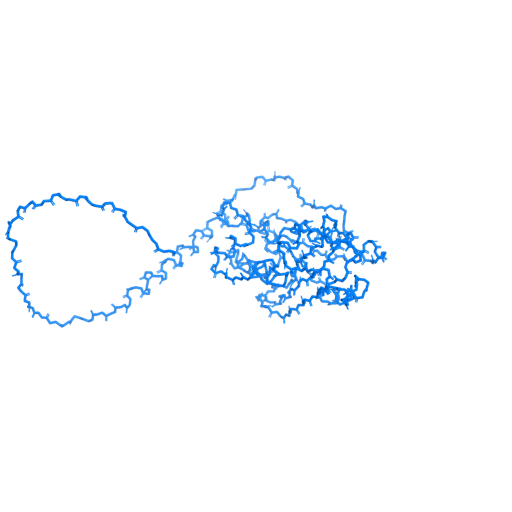RG A 1 98 ? 7.836 5.661 -3.691 1.00 97.69 98 ARG A N 1
ATOM 796 C CA . ARG A 1 98 ? 8.725 6.824 -3.734 1.00 97.69 98 ARG A CA 1
ATOM 797 C C . ARG A 1 98 ? 9.907 6.629 -4.658 1.00 97.69 98 ARG A C 1
ATOM 799 O O . ARG A 1 98 ? 10.076 7.423 -5.572 1.00 97.69 98 ARG A O 1
ATOM 806 N N . ALA A 1 99 ? 10.684 5.570 -4.438 1.00 98.12 99 ALA A N 1
ATOM 807 C CA . ALA A 1 99 ? 11.889 5.321 -5.216 1.00 98.12 99 ALA A CA 1
ATOM 808 C C . ALA A 1 99 ? 11.562 5.134 -6.702 1.00 98.12 99 ALA A C 1
ATOM 810 O O . ALA A 1 99 ? 12.277 5.653 -7.554 1.00 98.12 99 ALA A O 1
ATOM 811 N N . THR A 1 100 ? 10.464 4.441 -7.019 1.00 98.31 100 THR A N 1
ATOM 812 C CA . THR A 1 100 ? 10.035 4.269 -8.412 1.00 98.31 100 THR A CA 1
ATOM 813 C C . THR A 1 100 ? 9.581 5.599 -9.011 1.00 98.31 100 THR A C 1
ATOM 815 O O . THR A 1 100 ? 10.032 5.963 -10.086 1.00 98.31 100 THR A O 1
ATOM 818 N N . THR A 1 101 ? 8.774 6.390 -8.304 1.00 98.25 101 THR A N 1
ATOM 819 C CA . THR A 1 101 ? 8.339 7.712 -8.797 1.00 98.25 101 THR A CA 1
ATOM 820 C C . THR A 1 101 ? 9.523 8.663 -9.008 1.00 98.25 101 THR A C 1
ATOM 822 O O . THR A 1 101 ? 9.586 9.344 -10.027 1.00 98.25 101 THR A O 1
ATOM 825 N N . GLU A 1 102 ? 10.501 8.652 -8.099 1.00 97.31 102 GLU A N 1
ATOM 826 C CA . GLU A 1 102 ? 11.743 9.424 -8.212 1.00 97.31 102 GLU A CA 1
ATOM 827 C C . GLU A 1 102 ? 12.622 8.946 -9.386 1.00 97.31 102 GLU A C 1
ATOM 829 O O . GLU A 1 102 ? 13.164 9.784 -10.098 1.00 97.31 102 GLU A O 1
ATOM 834 N N . LYS A 1 103 ? 12.717 7.631 -9.654 1.00 97.38 103 LYS A N 1
ATOM 835 C CA . LYS A 1 103 ? 13.455 7.069 -10.812 1.00 97.38 103 LYS A CA 1
ATOM 836 C C . LYS A 1 103 ? 12.955 7.612 -12.156 1.00 97.38 103 LYS A C 1
ATOM 838 O O . LYS A 1 103 ? 13.750 7.726 -13.083 1.00 97.38 103 LYS A O 1
ATOM 843 N N . TYR A 1 104 ? 11.664 7.926 -12.261 1.00 97.25 104 TYR A N 1
ATOM 844 C CA . TYR A 1 104 ? 11.044 8.474 -13.474 1.00 97.25 104 TYR A CA 1
ATOM 845 C C . TYR A 1 104 ? 10.899 10.007 -13.441 1.00 97.25 104 TYR A C 1
ATOM 847 O O . TYR A 1 104 ? 10.200 10.561 -14.288 1.00 97.25 104 TYR A O 1
ATOM 855 N N . ASP A 1 105 ? 11.520 10.696 -12.474 1.00 97.44 105 ASP A N 1
ATOM 856 C CA . ASP A 1 105 ? 11.427 12.154 -12.295 1.00 97.44 105 ASP A CA 1
ATOM 857 C C . ASP A 1 105 ? 9.973 12.672 -12.180 1.00 97.44 105 ASP A C 1
ATOM 859 O O . ASP A 1 105 ? 9.631 13.773 -12.623 1.00 97.44 105 ASP A O 1
ATOM 863 N N . LEU A 1 106 ? 9.090 11.871 -11.573 1.00 97.38 106 LEU A N 1
ATOM 864 C CA . LEU A 1 106 ? 7.673 12.189 -11.394 1.00 97.38 106 LEU A CA 1
ATOM 865 C C . LEU A 1 106 ? 7.406 12.869 -10.032 1.00 97.38 106 LEU A C 1
ATOM 867 O O . LEU A 1 106 ? 8.131 12.652 -9.058 1.00 97.38 106 LEU A O 1
ATOM 871 N N . PRO A 1 107 ? 6.360 13.709 -9.915 1.00 96.75 107 PRO A N 1
ATOM 872 C CA . PRO A 1 107 ? 6.099 14.465 -8.690 1.00 96.75 107 PRO A CA 1
ATOM 873 C C . PRO A 1 107 ? 5.425 13.606 -7.620 1.00 96.75 107 PRO A C 1
ATOM 875 O O . PRO A 1 107 ? 4.304 13.166 -7.827 1.00 96.75 107 PRO A O 1
ATOM 878 N N . LEU A 1 108 ? 6.027 13.439 -6.440 1.00 97.19 108 LEU A N 1
ATOM 879 C CA . LEU A 1 108 ? 5.390 12.700 -5.342 1.00 97.19 108 LEU A CA 1
ATOM 880 C C . LEU A 1 108 ? 4.125 13.395 -4.805 1.00 97.19 108 LEU A C 1
ATOM 882 O O . LEU A 1 108 ? 4.153 14.606 -4.549 1.00 97.19 108 LEU A O 1
ATOM 886 N N . PRO A 1 109 ? 3.044 12.641 -4.530 1.00 96.19 109 PRO A N 1
ATOM 887 C CA . PRO A 1 109 ? 1.832 13.211 -3.969 1.00 96.19 109 PRO A CA 1
ATOM 888 C C . PRO A 1 109 ? 1.999 13.574 -2.484 1.00 96.19 109 PRO A C 1
ATOM 890 O O . PRO A 1 109 ? 2.827 13.018 -1.757 1.00 96.19 109 PRO A O 1
ATOM 893 N N . ALA A 1 110 ? 1.187 14.521 -2.013 1.00 96.06 110 ALA A N 1
ATOM 894 C CA . ALA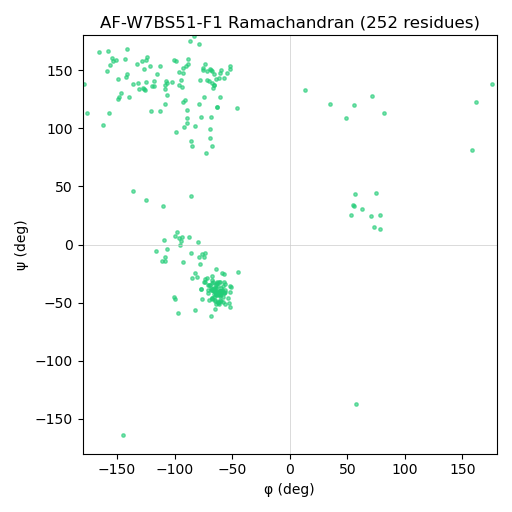 A 1 110 ? 1.230 15.020 -0.637 1.00 96.06 110 ALA A CA 1
ATOM 895 C C . ALA A 1 110 ? 0.364 14.208 0.343 1.00 96.06 110 ALA A C 1
ATOM 897 O O . ALA A 1 110 ? 0.221 14.619 1.498 1.00 96.06 110 ALA A O 1
ATOM 898 N N . ASN A 1 111 ? -0.213 13.086 -0.105 1.00 97.75 111 ASN A N 1
ATOM 899 C CA . ASN A 1 111 ? -1.116 12.261 0.689 1.00 97.75 111 ASN A CA 1
ATOM 900 C C . ASN A 1 111 ? -0.458 11.801 1.991 1.00 97.75 111 ASN A C 1
ATOM 902 O O . ASN A 1 111 ? 0.736 11.474 2.057 1.00 97.75 111 ASN A O 1
ATOM 906 N N . LEU A 1 112 ? -1.283 11.759 3.031 1.00 97.38 112 LEU A N 1
ATOM 907 C CA . LEU A 1 112 ? -0.930 11.128 4.289 1.00 97.38 112 LEU A CA 1
ATOM 908 C C . LEU A 1 112 ? -0.912 9.612 4.114 1.00 97.38 112 LEU A C 1
ATOM 910 O O . LEU A 1 112 ? -1.702 9.073 3.340 1.00 97.38 112 LEU A O 1
ATOM 914 N N . TYR A 1 113 ? -0.063 8.922 4.873 1.00 97.81 113 TYR A N 1
ATOM 915 C CA . TYR A 1 113 ? -0.111 7.468 4.949 1.00 97.81 113 TYR A CA 1
ATOM 916 C C . TYR A 1 113 ? -0.064 6.928 6.378 1.00 97.81 113 TYR A C 1
ATOM 918 O O . TYR A 1 113 ? 0.465 7.567 7.293 1.00 97.81 113 TYR A O 1
ATOM 926 N N . PHE A 1 114 ? -0.595 5.721 6.561 1.00 97.94 114 PHE A N 1
ATOM 927 C CA . PHE A 1 114 ? -0.585 4.982 7.822 1.00 97.94 114 PHE A CA 1
ATOM 928 C C . PHE A 1 114 ? -0.345 3.481 7.601 1.00 97.94 114 PHE A C 1
ATOM 930 O O . PHE A 1 114 ? -0.354 2.990 6.477 1.00 97.94 114 PHE A O 1
ATOM 937 N N . CYS A 1 115 ? -0.077 2.736 8.677 1.00 98.06 115 CYS A N 1
ATOM 938 C CA . CYS A 1 115 ? 0.287 1.320 8.596 1.00 98.06 115 CYS A CA 1
ATOM 939 C C . CYS A 1 115 ? -0.706 0.445 9.366 1.00 98.06 115 CYS A C 1
ATOM 941 O O . CYS A 1 115 ? -0.751 0.509 10.599 1.00 98.06 115 CYS A O 1
ATOM 943 N N . SER A 1 116 ? -1.445 -0.420 8.664 1.00 98.12 116 SER A N 1
ATOM 944 C CA . SER A 1 116 ? -2.431 -1.320 9.286 1.00 98.12 116 SER A CA 1
ATOM 945 C C . SER A 1 116 ? -1.778 -2.311 10.258 1.00 98.12 116 SER A C 1
ATOM 947 O O . SER A 1 116 ? -2.332 -2.607 11.317 1.00 98.12 116 SER A O 1
ATOM 949 N N . CYS A 1 117 ? -0.539 -2.737 9.984 1.00 98.00 117 CYS A N 1
ATOM 950 C CA . CYS A 1 117 ? 0.238 -3.553 10.916 1.00 98.00 117 CYS A CA 1
ATOM 951 C C . CYS A 1 117 ? 0.484 -2.814 12.247 1.00 98.00 117 CYS A C 1
ATOM 953 O O . CYS A 1 117 ? 0.259 -3.388 13.313 1.00 98.00 117 CYS A O 1
ATOM 955 N N . VAL A 1 118 ? 0.852 -1.526 12.220 1.00 96.88 118 VAL A N 1
ATOM 956 C CA . VAL A 1 118 ? 1.040 -0.727 13.449 1.00 96.88 118 VAL A CA 1
ATOM 957 C C . VAL A 1 118 ? -0.274 -0.565 14.209 1.00 96.88 118 VAL A C 1
ATOM 959 O O . VAL A 1 118 ? -0.276 -0.708 15.434 1.00 96.88 118 VAL A O 1
ATOM 962 N N . LEU A 1 119 ? -1.386 -0.322 13.503 1.00 97.50 119 LEU A N 1
ATOM 963 C CA . LEU A 1 119 ? -2.710 -0.281 14.128 1.00 97.50 119 LEU A CA 1
ATOM 964 C C . LEU A 1 119 ? -2.994 -1.598 14.864 1.00 97.50 119 LEU A C 1
ATOM 966 O O . LEU A 1 119 ? -3.283 -1.602 16.062 1.00 97.50 119 LEU A O 1
ATOM 970 N N . SER A 1 120 ? -2.817 -2.726 14.172 1.00 97.81 120 SER A N 1
ATOM 971 C CA . SER A 1 120 ? -3.081 -4.048 14.735 1.00 97.81 120 SER A CA 1
ATOM 972 C C . SER A 1 120 ? -2.200 -4.340 15.958 1.00 97.81 120 SER A C 1
ATOM 974 O O . SER A 1 120 ? -2.717 -4.828 16.958 1.00 97.81 120 SER A O 1
ATOM 976 N N . GLN A 1 121 ? -0.915 -3.958 15.949 1.00 96.69 121 GLN A N 1
ATOM 977 C CA . GLN A 1 121 ? 0.013 -4.122 17.084 1.00 96.69 121 GLN A CA 1
ATOM 978 C C . GLN A 1 121 ? -0.432 -3.390 18.349 1.00 96.69 121 GLN A C 1
ATOM 980 O O . GLN A 1 121 ? -0.130 -3.813 19.468 1.00 96.69 121 GLN A O 1
ATOM 985 N N . LYS A 1 122 ? -1.106 -2.251 18.187 1.00 95.62 122 LYS A N 1
ATOM 986 C CA . LYS A 1 122 ? -1.575 -1.435 19.311 1.00 95.62 122 LYS A CA 1
ATOM 987 C C . LYS A 1 122 ? -2.922 -1.898 19.846 1.00 95.62 122 LYS A C 1
ATOM 989 O O . LYS A 1 122 ? -3.186 -1.711 21.034 1.00 95.62 122 LYS A O 1
ATOM 994 N N . ILE A 1 123 ? -3.747 -2.482 18.985 1.00 96.12 123 ILE A N 1
ATOM 995 C CA . ILE A 1 123 ? -5.148 -2.780 19.279 1.00 96.12 123 ILE A CA 1
ATOM 996 C C . ILE A 1 123 ? -5.339 -4.252 19.654 1.00 96.12 123 ILE A C 1
ATOM 998 O O . ILE A 1 123 ? -6.011 -4.544 20.642 1.00 96.12 123 ILE A O 1
ATOM 1002 N N . LEU A 1 124 ? -4.733 -5.176 18.908 1.00 96.31 124 LEU A N 1
ATOM 1003 C CA . LEU A 1 124 ? -4.992 -6.607 19.039 1.00 96.31 124 LEU A CA 1
ATOM 1004 C C . LEU A 1 124 ? -4.018 -7.295 20.008 1.00 96.31 124 LEU A C 1
ATOM 1006 O O . LEU A 1 124 ? -2.843 -6.929 20.090 1.00 96.31 124 LEU A O 1
ATOM 1010 N N . PRO A 1 125 ? -4.466 -8.334 20.731 1.00 95.94 125 PRO A N 1
ATOM 1011 C CA . PRO A 1 125 ? -3.631 -9.109 21.643 1.00 95.94 125 PRO A CA 1
ATOM 1012 C C . PRO A 1 125 ? -2.878 -10.255 20.933 1.00 95.94 125 PRO A C 1
ATOM 1014 O O . PRO A 1 125 ? -2.793 -11.360 21.466 1.00 95.94 125 PRO A O 1
ATOM 1017 N N . LEU A 1 126 ? -2.328 -10.015 19.737 1.00 94.88 126 LEU A N 1
ATOM 1018 C CA . LEU A 1 126 ? -1.607 -11.032 18.962 1.00 94.88 126 LEU A CA 1
ATOM 1019 C C . LEU A 1 126 ? -0.106 -11.051 19.286 1.00 94.88 126 LEU A C 1
ATOM 1021 O O . LEU A 1 126 ? 0.489 -10.058 19.700 1.00 94.88 126 LEU A O 1
ATOM 1025 N N . ARG A 1 127 ? 0.531 -12.213 19.091 1.00 94.69 127 ARG A N 1
ATOM 1026 C CA . ARG A 1 127 ? 1.999 -12.349 19.203 1.00 94.69 127 ARG A CA 1
ATOM 1027 C C . ARG A 1 127 ? 2.730 -11.872 17.952 1.00 94.69 127 ARG A C 1
ATOM 1029 O O . ARG A 1 127 ? 3.893 -11.490 18.028 1.00 94.69 127 ARG A O 1
ATOM 1036 N N . SER A 1 128 ? 2.068 -11.948 16.805 1.00 97.06 128 SER A N 1
ATOM 1037 C CA . SER A 1 128 ? 2.593 -11.542 15.511 1.00 97.06 128 SER A CA 1
ATOM 1038 C C . SER A 1 128 ? 1.481 -10.870 14.726 1.00 97.06 128 SER A C 1
ATOM 1040 O O . SER A 1 128 ? 0.316 -11.225 14.866 1.00 97.06 128 SER A O 1
ATOM 1042 N N . HIS A 1 129 ? 1.870 -9.889 13.924 1.00 97.69 129 HIS A N 1
ATOM 1043 C CA . HIS A 1 129 ? 0.971 -9.031 13.166 1.00 97.69 129 HIS A CA 1
ATOM 1044 C C . HIS A 1 129 ? 1.326 -9.081 11.681 1.00 97.69 129 HIS A C 1
ATOM 1046 O O . HIS A 1 129 ? 1.362 -8.049 11.025 1.00 97.69 129 HIS A O 1
ATOM 1052 N N . LYS A 1 130 ? 1.694 -10.269 11.187 1.00 97.56 130 LYS A N 1
ATOM 1053 C CA . LYS A 1 130 ? 1.752 -10.537 9.746 1.00 97.56 130 LYS A CA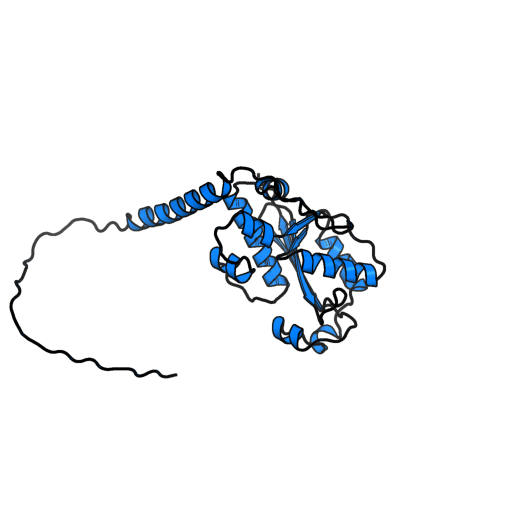 1
ATOM 1054 C C . LYS A 1 130 ? 0.332 -10.537 9.190 1.00 97.56 130 LYS A C 1
ATOM 1056 O O . LYS A 1 130 ? -0.576 -10.929 9.923 1.00 97.56 130 LYS A O 1
ATOM 1061 N N . LEU A 1 131 ? 0.169 -10.156 7.925 1.00 97.56 131 LEU A N 1
ATOM 1062 C CA . LEU A 1 131 ? -1.144 -9.957 7.310 1.00 97.56 131 LEU A CA 1
ATOM 1063 C C . LEU A 1 131 ? -2.042 -11.175 7.509 1.00 97.56 131 LEU A C 1
ATOM 1065 O O . LEU A 1 131 ? -3.101 -11.055 8.116 1.00 97.56 131 LEU A O 1
ATOM 1069 N N . ASN A 1 132 ? -1.546 -12.352 7.124 1.00 96.19 132 ASN A N 1
ATOM 1070 C CA . ASN A 1 132 ? -2.253 -13.618 7.264 1.00 96.19 132 ASN A CA 1
ATOM 1071 C C . ASN A 1 132 ? -2.687 -13.920 8.710 1.00 96.19 132 ASN A C 1
ATOM 1073 O O . ASN A 1 132 ? -3.813 -14.327 8.938 1.00 96.19 132 ASN A O 1
ATOM 1077 N N . LEU A 1 133 ? -1.845 -13.639 9.708 1.00 97.50 133 LEU A N 1
ATOM 1078 C CA . LEU A 1 133 ? -2.177 -13.908 11.114 1.00 97.50 133 LEU A CA 1
ATOM 1079 C C . LEU A 1 133 ? -3.206 -12.927 11.686 1.00 97.50 133 LEU A C 1
ATOM 1081 O O . LEU A 1 133 ? -3.943 -13.273 12.609 1.00 97.50 133 LEU A O 1
ATOM 1085 N N . VAL A 1 134 ? -3.233 -11.691 11.183 1.00 98.06 134 VAL A N 1
ATOM 1086 C CA . VAL A 1 134 ? -4.269 -10.720 11.554 1.00 98.06 134 VAL A CA 1
ATOM 1087 C C . VAL A 1 134 ? -5.577 -11.042 10.828 1.00 98.06 134 VAL A C 1
ATOM 1089 O O . VAL A 1 134 ? -6.634 -10.950 11.444 1.00 98.06 134 VAL A O 1
ATOM 1092 N N . ALA A 1 135 ? -5.510 -11.472 9.568 1.00 97.12 135 ALA A N 1
ATOM 1093 C CA . ALA A 1 135 ? -6.657 -11.949 8.800 1.00 97.12 135 ALA A CA 1
ATOM 1094 C C . ALA A 1 135 ? -7.312 -13.167 9.474 1.00 97.12 135 ALA A C 1
ATOM 1096 O O . ALA A 1 135 ? -8.509 -13.139 9.756 1.00 97.12 135 ALA A O 1
ATOM 1097 N N . ASP A 1 136 ? -6.508 -14.163 9.865 1.00 96.75 136 ASP A N 1
ATOM 1098 C CA . ASP A 1 136 ? -6.953 -15.354 10.598 1.00 96.75 136 ASP A CA 1
ATOM 1099 C C . ASP A 1 136 ? -7.675 -14.990 11.904 1.00 96.75 136 ASP A C 1
ATOM 1101 O O . ASP A 1 136 ? -8.681 -15.605 12.256 1.00 96.75 136 ASP A O 1
ATOM 1105 N N . TYR A 1 137 ? -7.196 -13.966 12.624 1.00 96.50 137 TYR A N 1
ATOM 1106 C CA . TYR A 1 137 ? -7.839 -13.490 13.855 1.00 96.50 137 TYR A CA 1
ATOM 1107 C C . TYR A 1 137 ? -9.269 -12.983 13.615 1.00 96.50 137 TYR A C 1
ATOM 1109 O O . TYR A 1 137 ? -10.119 -13.126 14.492 1.00 96.50 137 TYR A O 1
ATOM 1117 N N . PHE A 1 138 ? -9.537 -12.418 12.437 1.00 96.19 138 PHE A N 1
ATOM 1118 C CA . PHE A 1 138 ? -10.864 -11.965 12.021 1.00 96.19 138 PHE A CA 1
ATOM 1119 C C . PHE A 1 138 ? -11.638 -13.008 11.199 1.00 96.19 138 PHE A C 1
ATOM 1121 O O . PHE A 1 138 ? -12.751 -12.732 10.764 1.00 96.19 138 PHE A O 1
ATOM 1128 N N . GLY A 1 139 ? -11.084 -14.209 10.995 1.00 95.00 139 GLY A N 1
ATOM 1129 C CA . GLY A 1 139 ? -11.709 -15.254 10.180 1.00 95.00 139 GLY A CA 1
ATOM 1130 C C . GLY A 1 139 ? -11.722 -14.953 8.677 1.00 95.00 139 GLY A C 1
ATOM 1131 O O . GLY A 1 139 ? -12.579 -15.475 7.967 1.00 95.00 139 GLY A O 1
ATOM 1132 N N . ILE A 1 140 ? -10.798 -14.116 8.193 1.00 93.00 140 ILE A N 1
ATOM 1133 C CA . ILE A 1 140 ? -10.676 -13.735 6.780 1.00 93.00 140 ILE A CA 1
ATOM 1134 C C . ILE A 1 140 ? -9.723 -14.703 6.072 1.00 93.00 140 ILE A C 1
ATOM 1136 O O . ILE A 1 140 ? -8.568 -14.847 6.468 1.00 93.00 140 ILE A O 1
ATOM 1140 N N . THR A 1 141 ? -10.193 -15.336 4.998 1.00 88.06 141 THR A N 1
ATOM 1141 C CA . THR A 1 141 ? -9.398 -16.221 4.131 1.00 88.06 141 THR A CA 1
ATOM 1142 C C . THR A 1 141 ? -9.129 -15.553 2.788 1.00 88.06 141 THR A C 1
ATOM 1144 O O . THR A 1 141 ? -10.057 -14.984 2.218 1.00 88.06 141 THR A O 1
ATOM 1147 N N . PHE A 1 142 ? -7.908 -15.664 2.264 1.00 91.19 142 PHE A N 1
ATOM 1148 C CA . PHE A 1 142 ? -7.503 -15.039 1.001 1.00 91.19 142 PHE A CA 1
ATOM 1149 C C . PHE A 1 142 ? -6.291 -15.742 0.380 1.00 91.19 142 PHE A C 1
ATOM 1151 O O . PHE A 1 142 ? -5.602 -16.526 1.044 1.00 91.19 142 PHE A O 1
ATOM 1158 N N . GLU A 1 143 ? -6.027 -15.439 -0.889 1.00 84.62 143 GLU A N 1
ATOM 1159 C CA . GLU A 1 143 ? -4.806 -15.850 -1.579 1.00 84.62 143 GLU A CA 1
ATOM 1160 C C . GLU A 1 143 ? -3.675 -14.873 -1.242 1.00 84.62 143 GLU A C 1
ATOM 1162 O O . GLU A 1 143 ? -3.621 -13.756 -1.747 1.00 84.62 143 GLU A O 1
ATOM 1167 N N . HIS A 1 144 ? -2.784 -15.287 -0.340 1.00 82.50 144 HIS A N 1
ATOM 1168 C CA . HIS A 1 144 ? -1.667 -14.451 0.092 1.00 82.50 144 HIS A CA 1
ATOM 1169 C C . HIS A 1 144 ? -0.604 -14.323 -1.009 1.00 82.50 144 HIS A C 1
ATOM 1171 O O . HIS A 1 144 ? -0.277 -15.329 -1.644 1.00 82.50 144 HIS A O 1
ATOM 1177 N N . HIS A 1 145 ? -0.020 -13.126 -1.151 1.00 85.12 145 HIS A N 1
ATOM 1178 C CA . HIS A 1 145 ? 0.974 -12.754 -2.179 1.00 85.12 145 HIS A CA 1
ATOM 1179 C C . HIS A 1 145 ? 0.383 -12.456 -3.562 1.00 85.12 145 HIS A C 1
ATOM 1181 O O . HIS A 1 145 ? 1.056 -12.578 -4.587 1.00 85.12 145 HIS A O 1
ATOM 1187 N N . HIS A 1 146 ? -0.884 -12.042 -3.583 1.00 93.56 146 HIS A N 1
ATOM 1188 C CA . HIS A 1 146 ? -1.473 -11.345 -4.714 1.00 93.56 146 HIS A CA 1
ATOM 1189 C C . HIS A 1 146 ? -1.787 -9.912 -4.280 1.00 93.56 146 HIS A C 1
ATOM 1191 O O . HIS A 1 146 ? -2.655 -9.698 -3.436 1.00 93.56 146 HIS A O 1
ATOM 1197 N N . ALA A 1 147 ? -1.112 -8.923 -4.875 1.00 94.69 147 ALA A N 1
ATOM 1198 C CA . ALA A 1 147 ? -1.126 -7.539 -4.388 1.00 94.69 147 ALA A CA 1
ATOM 1199 C C . ALA A 1 147 ? -2.538 -6.958 -4.156 1.00 94.69 147 ALA A C 1
ATOM 1201 O O . ALA A 1 147 ? -2.773 -6.203 -3.209 1.00 94.69 147 ALA A O 1
ATOM 1202 N N . LEU A 1 148 ? -3.517 -7.300 -5.008 1.00 97.94 148 LEU A N 1
ATOM 1203 C CA . LEU A 1 148 ? -4.896 -6.836 -4.811 1.00 97.94 148 LEU A CA 1
ATOM 1204 C C . LEU A 1 148 ? -5.579 -7.519 -3.618 1.00 97.94 148 LEU A C 1
ATOM 1206 O O . LEU A 1 148 ? -6.252 -6.841 -2.846 1.00 97.94 148 LEU A O 1
ATOM 1210 N N . GLU A 1 149 ? -5.388 -8.827 -3.449 1.00 96.94 149 GLU A N 1
ATOM 1211 C CA . GLU A 1 149 ? -5.980 -9.582 -2.337 1.00 96.94 149 GLU A CA 1
ATOM 1212 C C . GLU A 1 149 ? -5.379 -9.115 -1.007 1.00 96.94 149 GLU A C 1
ATOM 1214 O O . GLU A 1 149 ? -6.111 -8.802 -0.066 1.00 96.94 149 GLU A O 1
ATOM 1219 N N . ASP A 1 150 ? -4.054 -8.949 -0.960 1.00 97.69 150 ASP A N 1
ATOM 1220 C CA . ASP A 1 150 ? -3.341 -8.421 0.203 1.00 97.69 150 ASP A CA 1
ATOM 1221 C C . ASP A 1 150 ? -3.836 -6.999 0.561 1.00 97.69 150 ASP A C 1
ATOM 1223 O O . ASP A 1 150 ? -4.083 -6.698 1.737 1.00 97.69 150 ASP A O 1
ATOM 1227 N N . SER A 1 151 ? -4.084 -6.145 -0.443 1.00 98.62 151 SER A N 1
ATOM 1228 C CA . SER A 1 151 ? -4.670 -4.806 -0.254 1.00 98.62 151 SER A CA 1
ATOM 1229 C C . SER A 1 151 ? -6.098 -4.849 0.302 1.00 98.62 151 SER A C 1
ATOM 1231 O O . SER A 1 151 ? -6.421 -4.074 1.207 1.00 98.62 151 SER A O 1
ATOM 1233 N N . ILE A 1 152 ? -6.950 -5.745 -0.211 1.00 98.62 152 ILE A N 1
ATOM 1234 C CA . ILE A 1 152 ? -8.334 -5.940 0.257 1.00 98.62 152 ILE A CA 1
ATOM 1235 C C . ILE A 1 152 ? -8.339 -6.377 1.720 1.00 98.62 152 ILE A C 1
ATOM 1237 O O . ILE A 1 152 ? -8.964 -5.722 2.554 1.00 98.62 152 ILE A O 1
ATOM 1241 N N . VAL A 1 153 ? -7.567 -7.408 2.062 1.00 98.38 153 VAL A N 1
ATOM 1242 C CA . VAL A 1 153 ? -7.493 -7.909 3.441 1.00 98.38 153 VAL A CA 1
ATOM 1243 C C . VAL A 1 153 ? -6.934 -6.856 4.390 1.00 98.38 153 VAL A C 1
ATOM 1245 O O . VAL A 1 153 ? -7.444 -6.669 5.497 1.00 98.38 153 VAL A O 1
ATOM 1248 N N . ALA A 1 154 ? -5.911 -6.113 3.970 1.00 98.56 154 ALA A N 1
ATOM 1249 C CA . ALA A 1 154 ? -5.378 -5.020 4.768 1.00 98.56 154 ALA A CA 1
ATOM 1250 C C . ALA A 1 154 ? -6.412 -3.900 4.996 1.00 98.56 154 ALA A C 1
ATOM 1252 O O . ALA A 1 154 ? -6.401 -3.297 6.075 1.00 98.56 154 ALA A O 1
ATOM 1253 N N . ALA A 1 155 ? -7.308 -3.641 4.038 1.00 98.56 155 ALA A N 1
ATOM 1254 C CA . ALA A 1 155 ? -8.413 -2.699 4.199 1.00 98.56 155 ALA A CA 1
ATOM 1255 C C . ALA A 1 155 ? -9.479 -3.220 5.168 1.00 98.56 155 ALA A C 1
ATOM 1257 O O . ALA A 1 155 ? -9.830 -2.527 6.125 1.00 98.56 155 ALA A O 1
ATOM 1258 N N . ASP A 1 156 ? -9.913 -4.468 5.012 1.00 98.12 156 ASP A N 1
ATOM 1259 C CA . ASP A 1 156 ? -10.875 -5.089 5.929 1.00 98.12 156 ASP A CA 1
ATOM 1260 C C . ASP A 1 156 ? -10.364 -5.069 7.375 1.00 98.12 156 ASP A C 1
ATOM 1262 O O . ASP A 1 156 ? -11.082 -4.666 8.292 1.00 98.12 156 ASP A O 1
ATOM 1266 N N . ILE A 1 157 ? -9.073 -5.351 7.579 1.00 98.44 157 ILE A N 1
ATOM 1267 C CA . ILE A 1 157 ? -8.418 -5.212 8.885 1.00 98.44 157 ILE A CA 1
ATOM 1268 C C . ILE A 1 157 ? -8.537 -3.779 9.421 1.00 98.44 157 ILE A C 1
ATOM 1270 O O . ILE A 1 157 ? -8.846 -3.596 10.597 1.00 98.44 157 ILE A O 1
ATOM 1274 N N . VAL A 1 158 ? -8.299 -2.742 8.612 1.00 98.44 158 VAL A N 1
ATOM 1275 C CA . VAL A 1 158 ? -8.460 -1.344 9.059 1.00 98.44 158 VAL A CA 1
ATOM 1276 C C . VAL A 1 158 ? -9.905 -1.071 9.486 1.00 98.44 158 VAL A C 1
ATOM 1278 O O . VAL A 1 158 ? -10.120 -0.454 10.535 1.00 98.44 158 VAL A O 1
ATOM 1281 N N . CYS A 1 159 ? -10.886 -1.561 8.728 1.00 97.50 159 CYS A N 1
ATOM 1282 C CA . CYS A 1 159 ? -12.300 -1.447 9.075 1.00 97.50 159 CYS A CA 1
ATOM 1283 C C . CYS A 1 159 ? -12.649 -2.156 10.391 1.00 97.50 159 CYS A C 1
ATOM 1285 O O . CYS A 1 159 ? -13.340 -1.560 11.224 1.00 97.50 159 CYS A O 1
ATOM 1287 N N . GLU A 1 160 ? -12.130 -3.360 10.630 1.00 97.81 160 GLU A N 1
ATOM 1288 C CA . GLU A 1 160 ? -12.351 -4.082 11.887 1.00 97.81 160 GLU A CA 1
ATOM 1289 C C . GLU A 1 160 ? -11.682 -3.402 13.083 1.00 97.81 160 GLU A C 1
ATOM 1291 O O . GLU A 1 160 ? -12.257 -3.276 14.169 1.00 97.81 160 GLU A O 1
ATOM 1296 N N . LEU A 1 161 ? -10.481 -2.864 12.889 1.00 97.62 161 LEU A N 1
ATOM 1297 C CA . LEU A 1 161 ? -9.796 -2.097 13.927 1.00 97.62 161 LEU A CA 1
ATOM 1298 C C . LEU A 1 161 ? -10.554 -0.807 14.276 1.00 97.62 161 LEU A C 1
ATOM 1300 O O . LEU A 1 161 ? -10.634 -0.452 15.457 1.00 97.62 161 LEU A O 1
ATOM 1304 N N . ALA A 1 162 ? -11.162 -0.143 13.288 1.00 97.25 162 ALA A N 1
ATOM 1305 C CA . ALA A 1 162 ? -12.050 0.994 13.518 1.00 97.25 162 ALA A CA 1
ATOM 1306 C C . ALA A 1 162 ? -13.303 0.598 14.320 1.00 97.25 162 ALA A C 1
ATOM 1308 O O . ALA A 1 162 ? -13.670 1.308 15.261 1.00 97.25 162 ALA A O 1
ATOM 1309 N N . ASN A 1 163 ? -13.908 -0.559 14.014 1.00 96.00 163 ASN A N 1
ATOM 1310 C CA . ASN A 1 163 ? -15.048 -1.108 14.762 1.00 96.00 163 ASN A CA 1
ATOM 1311 C C . ASN A 1 163 ? -14.694 -1.320 16.239 1.00 96.00 163 ASN A C 1
ATOM 1313 O O . ASN A 1 163 ? -15.404 -0.844 17.127 1.00 96.00 163 ASN A O 1
ATOM 1317 N N . ILE A 1 164 ? -13.555 -1.967 16.506 1.00 95.94 164 ILE A N 1
ATOM 1318 C CA . ILE A 1 164 ? -13.058 -2.228 17.866 1.00 95.94 164 ILE A CA 1
ATOM 1319 C C . ILE A 1 164 ? -12.837 -0.923 18.641 1.00 95.94 164 ILE A C 1
ATOM 1321 O O . ILE A 1 164 ? -13.160 -0.832 19.831 1.00 95.94 164 ILE A O 1
ATOM 1325 N N . GLN A 1 165 ? -12.276 0.097 17.986 1.00 95.00 165 GLN A N 1
ATOM 1326 C CA . GLN A 1 165 ? -12.055 1.401 18.614 1.00 95.00 165 GLN A CA 1
ATOM 1327 C C . GLN A 1 165 ? -13.322 2.261 18.692 1.00 95.00 165 GLN A C 1
ATOM 1329 O O . GLN A 1 165 ? -13.324 3.237 19.443 1.00 95.00 165 GLN A O 1
ATOM 1334 N N . GLN A 1 166 ? -14.412 1.869 18.022 1.00 95.62 166 GLN A N 1
ATOM 1335 C CA . GLN A 1 166 ? -15.672 2.618 17.937 1.00 95.62 166 GLN A CA 1
ATOM 1336 C C . GLN A 1 166 ? -15.468 4.037 17.389 1.00 95.62 166 GLN A C 1
ATOM 1338 O O . GLN A 1 166 ? -16.008 5.010 17.918 1.00 95.62 166 GLN A O 1
ATOM 1343 N N . VAL A 1 167 ? -14.651 4.145 16.344 1.00 96.06 167 VAL A N 1
ATOM 1344 C CA . VAL A 1 167 ? -14.320 5.400 15.658 1.00 96.06 167 VAL A CA 1
ATOM 1345 C C . VAL A 1 167 ? -14.901 5.400 14.252 1.00 96.06 167 VAL A C 1
ATOM 1347 O O . VAL A 1 167 ? -15.122 4.344 13.659 1.00 96.06 167 VAL A O 1
ATOM 1350 N N . ASN A 1 168 ? -15.162 6.589 13.719 1.00 95.88 168 ASN A N 1
ATOM 1351 C CA . ASN A 1 168 ? -15.823 6.748 12.427 1.00 95.88 168 ASN A CA 1
ATOM 1352 C C . ASN A 1 168 ? -14.899 7.301 11.345 1.00 95.88 168 ASN A C 1
ATOM 1354 O O . ASN A 1 168 ? -15.271 7.209 10.182 1.00 95.88 168 ASN A O 1
ATOM 1358 N N . THR A 1 169 ? -13.730 7.844 11.700 1.00 97.62 169 THR A N 1
ATOM 1359 C CA . THR A 1 169 ? -12.752 8.383 10.740 1.00 97.62 169 THR A CA 1
ATOM 1360 C C . THR A 1 169 ? -11.372 7.750 10.915 1.00 97.62 169 THR A C 1
ATOM 1362 O O . THR A 1 169 ? -11.024 7.231 11.979 1.00 97.62 169 THR A O 1
ATOM 1365 N N . ILE A 1 170 ? -10.547 7.823 9.867 1.00 97.50 170 ILE A N 1
ATOM 1366 C CA . ILE A 1 170 ? -9.160 7.337 9.917 1.00 97.50 170 ILE A CA 1
ATOM 1367 C C . ILE A 1 170 ? -8.300 8.198 10.850 1.00 97.50 170 ILE A C 1
ATOM 1369 O O . ILE A 1 170 ? -7.431 7.660 11.536 1.00 97.50 170 ILE A O 1
ATOM 1373 N N . SER A 1 171 ? -8.573 9.505 10.945 1.00 96.00 171 SER A N 1
ATOM 1374 C CA . SER A 1 171 ? -7.892 10.380 11.911 1.00 96.00 171 SER A CA 1
ATOM 1375 C C . SER A 1 171 ? -8.166 9.926 13.341 1.00 96.00 171 SER A C 1
ATOM 1377 O O . SER A 1 171 ? -7.226 9.689 14.091 1.00 96.00 171 SER A O 1
ATOM 1379 N N . GLU A 1 172 ? -9.437 9.701 13.694 1.00 96.25 172 GLU A N 1
ATOM 1380 C CA . GLU A 1 172 ? -9.815 9.206 15.022 1.00 96.25 172 GLU A CA 1
ATOM 1381 C C . GLU A 1 172 ? -9.162 7.853 15.339 1.00 96.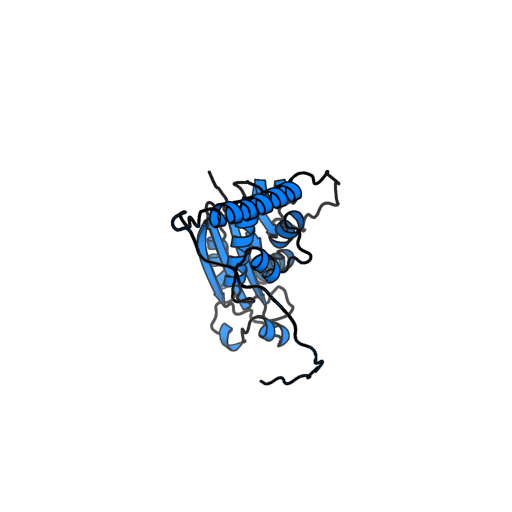25 172 GLU A C 1
ATOM 1383 O O . GLU A 1 172 ? -8.698 7.640 16.460 1.00 96.25 172 GLU A O 1
ATOM 1388 N N . LEU A 1 173 ? -9.086 6.942 14.360 1.00 96.25 173 LEU A N 1
ATOM 1389 C CA . LEU A 1 173 ? -8.427 5.646 14.536 1.00 96.25 173 LEU A CA 1
ATOM 1390 C C . LEU A 1 173 ? -6.935 5.797 14.844 1.00 96.25 173 LEU A C 1
ATOM 1392 O O . LEU A 1 173 ? -6.444 5.204 15.806 1.00 96.25 173 LEU A O 1
ATOM 1396 N N . VAL A 1 174 ? -6.220 6.599 14.057 1.00 94.06 174 VAL A N 1
ATOM 1397 C CA . VAL A 1 174 ? -4.785 6.857 14.244 1.00 94.06 174 VAL A CA 1
ATOM 1398 C C . VAL A 1 174 ? -4.516 7.568 15.577 1.00 94.06 174 VAL A C 1
ATOM 1400 O O . VAL A 1 174 ? -3.618 7.159 16.324 1.00 94.06 174 VAL A O 1
ATOM 1403 N N . ASP A 1 175 ? -5.346 8.551 15.928 1.00 92.50 175 ASP A N 1
ATOM 1404 C CA . ASP A 1 175 ? -5.250 9.299 17.183 1.00 92.50 175 ASP A CA 1
ATOM 1405 C C . ASP A 1 175 ? -5.528 8.409 18.405 1.00 92.50 175 ASP A C 1
ATOM 1407 O O . ASP A 1 175 ? -4.829 8.512 19.418 1.00 92.50 175 ASP A O 1
ATOM 1411 N N . SER A 1 176 ? -6.480 7.469 18.304 1.00 92.00 176 SER A N 1
ATOM 1412 C CA . SER A 1 176 ? -6.869 6.570 19.408 1.00 92.00 176 SER A CA 1
ATOM 1413 C C . SER A 1 176 ? -5.718 5.713 19.949 1.00 92.00 176 SER A C 1
ATOM 1415 O O . SER A 1 176 ? -5.733 5.301 21.113 1.00 92.00 176 SER A O 1
ATOM 1417 N N . ILE A 1 177 ? -4.693 5.473 19.127 1.00 88.69 177 ILE A N 1
ATOM 1418 C CA . ILE A 1 177 ? -3.510 4.679 19.479 1.00 88.69 177 ILE A CA 1
ATOM 1419 C C . ILE A 1 177 ? -2.234 5.523 19.636 1.00 88.69 177 ILE A C 1
ATOM 1421 O O . ILE A 1 177 ? -1.151 4.962 19.846 1.00 88.69 177 ILE A O 1
ATOM 1425 N N . GLY A 1 178 ? -2.338 6.853 19.521 1.00 87.00 178 GLY A N 1
ATOM 1426 C CA . GLY A 1 178 ? -1.203 7.779 19.567 1.00 87.00 178 GLY A CA 1
ATOM 1427 C C . GLY A 1 178 ? -0.195 7.570 18.432 1.00 87.00 178 GLY A C 1
ATOM 1428 O O . GLY A 1 178 ? 1.009 7.755 18.635 1.00 87.00 178 GLY A O 1
ATOM 1429 N N . TYR A 1 179 ? -0.667 7.117 17.269 1.00 85.88 179 TYR A N 1
ATOM 1430 C CA . TYR A 1 179 ? 0.131 6.998 16.052 1.00 85.88 179 TYR A CA 1
ATOM 1431 C C . TYR A 1 179 ? 0.066 8.314 15.266 1.00 85.88 179 TYR A C 1
ATOM 1433 O O . TYR A 1 179 ? -0.812 9.137 15.497 1.00 85.88 179 TYR A O 1
ATOM 1441 N N . GLN A 1 180 ? 1.025 8.552 14.375 1.00 89.38 180 GLN A N 1
ATOM 1442 C CA . GLN A 1 180 ? 1.042 9.742 13.526 1.00 89.38 180 GLN A CA 1
ATOM 1443 C C . GLN A 1 180 ? 1.123 9.305 12.073 1.00 89.38 180 GLN A C 1
ATOM 1445 O O . GLN A 1 180 ? 1.865 8.376 11.747 1.00 89.38 180 GLN A O 1
ATOM 1450 N N . PHE A 1 181 ? 0.382 9.994 11.210 1.00 94.12 181 PHE A N 1
ATOM 1451 C CA . PHE A 1 181 ? 0.526 9.814 9.775 1.00 94.12 181 PHE A CA 1
ATOM 1452 C C . PHE A 1 181 ? 1.942 10.178 9.327 1.00 94.12 181 PHE A C 1
ATOM 1454 O O . PHE A 1 181 ? 2.549 11.130 9.825 1.00 94.12 181 PHE A O 1
ATOM 1461 N N . GLY A 1 182 ? 2.449 9.430 8.354 1.00 93.75 182 GLY A N 1
ATOM 1462 C CA . GLY A 1 182 ? 3.522 9.914 7.500 1.00 93.75 182 GLY A CA 1
ATOM 1463 C C . GLY A 1 182 ? 2.957 10.687 6.311 1.00 93.75 182 GLY A C 1
ATOM 1464 O O . GLY A 1 182 ? 1.746 10.745 6.114 1.00 93.75 182 GLY A O 1
ATOM 1465 N N . GLN A 1 183 ? 3.841 11.261 5.502 1.00 95.19 183 GLN A N 1
ATOM 1466 C CA . GLN A 1 183 ? 3.482 11.930 4.253 1.00 95.19 183 GLN A CA 1
ATOM 1467 C C . GLN A 1 183 ? 4.327 11.356 3.115 1.00 95.19 183 GLN A C 1
ATOM 1469 O O . GLN A 1 183 ? 5.536 11.180 3.297 1.00 95.19 183 GLN A O 1
ATOM 1474 N N . ILE A 1 184 ? 3.712 11.041 1.970 1.00 94.69 184 ILE A N 1
ATOM 1475 C CA . ILE A 1 184 ? 4.397 10.348 0.863 1.00 94.69 184 ILE A CA 1
ATOM 1476 C C . ILE A 1 184 ? 5.587 11.168 0.345 1.00 94.69 184 ILE A C 1
ATOM 1478 O O . ILE A 1 184 ? 6.696 10.642 0.268 1.00 94.69 184 ILE A O 1
ATOM 1482 N N . ASN A 1 185 ? 5.398 12.464 0.099 1.00 91.50 185 ASN A N 1
ATOM 1483 C CA . ASN A 1 185 ? 6.467 13.389 -0.292 1.00 91.50 185 ASN A CA 1
ATOM 1484 C C . ASN A 1 185 ? 7.344 13.908 0.877 1.00 91.50 185 ASN A C 1
ATOM 1486 O O . ASN A 1 185 ? 8.233 14.729 0.659 1.00 91.50 185 ASN A O 1
ATOM 1490 N N . GLY A 1 186 ? 7.108 13.466 2.119 1.00 80.25 186 GLY A N 1
ATOM 1491 C CA . GLY A 1 186 ? 7.849 13.915 3.307 1.00 80.25 186 GLY A CA 1
ATOM 1492 C C . GLY A 1 186 ? 9.219 13.243 3.455 1.00 80.25 186 GLY A C 1
ATOM 1493 O O . GLY A 1 186 ? 9.540 12.309 2.736 1.00 80.25 186 GLY A O 1
ATOM 1494 N N . THR A 1 187 ? 10.061 13.658 4.404 1.00 56.38 187 THR A N 1
ATOM 1495 C CA . THR A 1 187 ? 11.437 13.120 4.508 1.00 56.38 187 THR A CA 1
ATOM 1496 C C . THR A 1 187 ? 11.612 11.922 5.447 1.00 56.38 187 THR A C 1
ATOM 1498 O O . THR A 1 187 ? 12.645 11.277 5.346 1.00 56.38 187 THR A O 1
ATOM 1501 N N . ASN A 1 188 ? 10.666 11.586 6.343 1.00 49.94 188 ASN A N 1
ATOM 1502 C CA . ASN A 1 188 ? 10.866 10.527 7.353 1.00 49.94 188 ASN A CA 1
ATOM 1503 C C . ASN A 1 188 ? 9.560 9.928 7.923 1.00 49.94 188 ASN A C 1
ATOM 1505 O O . ASN A 1 188 ? 8.566 10.631 8.099 1.00 49.94 188 ASN A O 1
ATOM 1509 N N . PHE A 1 189 ? 9.605 8.643 8.304 1.00 50.41 189 PHE A N 1
ATOM 1510 C CA . PHE A 1 189 ? 8.611 7.985 9.165 1.00 50.41 189 PHE A CA 1
ATOM 1511 C C . PHE A 1 189 ? 8.615 8.643 10.552 1.00 50.41 189 PHE A C 1
ATOM 1513 O O . PHE A 1 189 ? 9.623 8.585 11.260 1.00 50.41 189 PHE A O 1
ATOM 1520 N N . VAL A 1 190 ? 7.505 9.247 10.987 1.00 43.34 190 VAL A N 1
ATOM 1521 C CA . VAL A 1 190 ? 7.421 9.797 12.348 1.00 43.34 190 VAL A CA 1
ATOM 1522 C C . VAL A 1 190 ? 6.994 8.700 13.321 1.00 43.34 190 VAL A C 1
ATOM 1524 O O . VAL A 1 190 ? 5.819 8.523 13.621 1.00 43.34 190 VAL A O 1
ATOM 1527 N N . THR A 1 191 ? 7.956 7.966 13.879 1.00 37.47 191 THR A N 1
ATOM 1528 C CA . THR A 1 191 ? 7.737 7.261 15.151 1.00 37.47 191 THR A CA 1
ATOM 1529 C C . THR A 1 191 ? 8.325 8.096 16.278 1.00 37.47 191 THR A C 1
ATOM 1531 O O . THR A 1 191 ? 9.526 8.029 16.551 1.00 37.47 191 THR A O 1
ATOM 1534 N N . LYS A 1 192 ? 7.503 8.898 16.965 1.00 38.84 192 LYS A N 1
ATOM 1535 C CA . LYS A 1 192 ? 7.942 9.516 18.223 1.00 38.84 192 LYS A CA 1
ATOM 1536 C C . LYS A 1 192 ? 8.168 8.425 19.278 1.00 38.84 192 LYS A C 1
ATOM 1538 O O . LYS A 1 192 ? 7.371 7.499 19.428 1.00 38.84 192 LYS A O 1
ATOM 1543 N N . LYS A 1 193 ? 9.268 8.546 20.028 1.00 37.59 193 LYS A N 1
ATOM 1544 C CA . LYS A 1 193 ? 9.546 7.741 21.228 1.00 37.59 193 LYS A CA 1
ATOM 1545 C C . LYS A 1 193 ? 8.390 7.844 22.236 1.00 37.59 193 LYS A C 1
ATOM 1547 O O . LYS A 1 193 ? 7.752 8.885 22.360 1.00 37.59 193 LYS A O 1
ATOM 1552 N N . LYS A 1 194 ? 8.180 6.740 22.961 1.00 40.06 194 LYS A N 1
ATOM 1553 C CA . LYS A 1 194 ? 7.118 6.489 23.947 1.00 40.06 194 LYS A CA 1
ATOM 1554 C C . LYS A 1 194 ? 6.914 7.653 24.928 1.00 40.06 194 LYS A C 1
ATOM 1556 O O . LYS A 1 194 ? 7.761 7.868 25.789 1.00 40.06 194 LYS A O 1
ATOM 1561 N N . ASN A 1 195 ? 5.727 8.254 24.902 1.00 32.47 195 ASN A N 1
ATOM 1562 C CA . ASN A 1 195 ? 5.092 8.706 26.135 1.00 32.47 195 ASN A CA 1
ATOM 1563 C C . ASN A 1 195 ? 4.257 7.535 26.656 1.00 32.47 195 ASN A C 1
ATOM 1565 O O . ASN A 1 195 ? 3.351 7.056 25.975 1.00 32.47 195 ASN A O 1
ATOM 1569 N N . ALA A 1 196 ? 4.617 7.014 27.828 1.00 41.09 196 ALA A N 1
ATOM 1570 C CA . ALA A 1 196 ? 3.818 6.014 28.518 1.00 41.09 196 ALA A CA 1
ATOM 1571 C C . ALA A 1 196 ? 2.532 6.688 29.016 1.00 41.09 196 ALA A C 1
ATOM 1573 O O . ALA A 1 196 ? 2.548 7.367 30.037 1.00 41.09 196 ALA A O 1
ATOM 1574 N N . PHE A 1 197 ? 1.434 6.518 28.281 1.00 40.72 197 PHE A N 1
ATOM 1575 C CA . PHE A 1 197 ? 0.094 6.746 28.815 1.00 40.72 197 PHE A CA 1
ATOM 1576 C C . PHE A 1 197 ? -0.501 5.413 29.282 1.00 40.72 197 PHE A C 1
ATOM 1578 O O . PHE A 1 197 ? -0.174 4.368 28.707 1.00 40.72 197 PHE A O 1
ATOM 1585 N N . PRO A 1 198 ? -1.352 5.406 30.322 1.00 38.19 198 PRO A N 1
ATOM 1586 C CA . PRO A 1 198 ? -1.916 4.173 30.841 1.00 38.19 198 PRO A CA 1
ATOM 1587 C C . PRO A 1 198 ? -2.880 3.590 29.800 1.00 38.19 198 PRO A C 1
ATOM 1589 O O . PRO A 1 198 ? -3.957 4.126 29.547 1.00 38.19 198 PRO A O 1
ATOM 1592 N N . LEU A 1 199 ? -2.479 2.478 29.181 1.00 46.97 199 LEU A N 1
ATOM 1593 C CA . LEU A 1 199 ? -3.324 1.633 28.339 1.00 46.97 199 LEU A CA 1
ATOM 1594 C C . LEU A 1 199 ? -4.382 0.957 29.218 1.00 46.97 199 LEU A C 1
ATOM 1596 O O . LEU A 1 199 ? -4.188 -0.173 29.658 1.00 46.97 199 LEU A O 1
ATOM 1600 N N . MET A 1 200 ? -5.493 1.641 29.482 1.00 42.16 200 MET A N 1
ATOM 1601 C CA . MET A 1 200 ? -6.638 1.030 30.171 1.00 42.16 200 MET A CA 1
ATOM 1602 C C . MET A 1 200 ? -7.907 0.967 29.302 1.00 42.16 200 MET A C 1
ATOM 1604 O O . MET A 1 200 ? -8.870 0.322 29.690 1.00 42.16 200 MET A O 1
ATOM 1608 N N . GLY A 1 201 ? -7.899 1.558 28.097 1.00 47.91 201 GLY A N 1
ATOM 1609 C CA . GLY A 1 201 ? -9.064 1.609 27.197 1.00 47.91 201 GLY A CA 1
ATOM 1610 C C . GLY A 1 201 ? -9.101 0.528 26.109 1.00 47.91 201 GLY A C 1
ATOM 1611 O O . GLY A 1 201 ? -10.041 -0.256 26.056 1.00 47.91 201 GLY A O 1
ATOM 1612 N N . ALA A 1 202 ? -8.083 0.454 25.244 1.00 51.06 202 ALA A N 1
ATOM 1613 C CA . ALA A 1 202 ? -8.135 -0.377 24.032 1.00 51.06 202 ALA A CA 1
ATOM 1614 C C . ALA A 1 202 ? -8.171 -1.890 24.321 1.00 51.06 202 ALA A C 1
ATOM 1616 O O . ALA A 1 202 ? -9.030 -2.601 23.806 1.00 51.06 202 ALA A O 1
ATOM 1617 N N . ARG A 1 203 ? -7.299 -2.382 25.215 1.00 53.22 203 ARG A N 1
ATOM 1618 C CA . ARG A 1 203 ? -7.295 -3.801 25.622 1.00 53.22 203 ARG A CA 1
ATOM 1619 C C . ARG A 1 203 ? -8.547 -4.200 26.402 1.00 53.22 203 ARG A C 1
ATOM 1621 O O . ARG A 1 203 ? -8.997 -5.333 26.282 1.00 53.22 203 ARG A O 1
ATOM 1628 N N . PHE A 1 204 ? -9.119 -3.269 27.166 1.00 53.72 204 PHE A N 1
ATOM 1629 C CA . PHE A 1 204 ? -10.373 -3.496 27.878 1.00 53.72 204 PHE A CA 1
ATOM 1630 C C . PHE A 1 204 ? -11.560 -3.562 26.907 1.00 53.72 204 PHE A C 1
ATOM 1632 O O . PHE A 1 204 ? -12.406 -4.433 27.053 1.00 53.72 204 PHE A O 1
ATOM 1639 N N . ARG A 1 205 ? -11.597 -2.717 25.866 1.00 57.59 205 ARG A N 1
ATOM 1640 C CA . ARG A 1 205 ? -12.635 -2.776 24.819 1.00 57.59 205 ARG A CA 1
ATOM 1641 C C . ARG A 1 205 ? -12.601 -4.085 24.036 1.00 57.59 205 ARG A C 1
ATOM 1643 O O . ARG A 1 205 ? -13.653 -4.687 23.867 1.00 57.59 205 ARG A O 1
ATOM 1650 N N . VAL A 1 206 ? -11.415 -4.569 23.651 1.00 59.22 206 VAL A N 1
ATOM 1651 C CA . VAL A 1 206 ? -11.273 -5.894 23.015 1.00 59.22 206 VAL A CA 1
ATOM 1652 C C . VAL A 1 206 ? -11.753 -7.006 23.950 1.00 59.22 206 VAL A C 1
ATOM 1654 O O . VAL A 1 206 ? -12.497 -7.879 23.524 1.00 59.22 206 VAL A O 1
ATOM 1657 N N . PHE A 1 207 ? -11.389 -6.953 25.236 1.00 58.12 207 PHE A N 1
ATOM 1658 C CA . PHE A 1 207 ? -11.868 -7.920 26.228 1.00 58.12 207 PHE A CA 1
ATOM 1659 C C . PHE A 1 207 ? -13.400 -7.897 26.380 1.00 58.12 207 PHE A C 1
ATOM 1661 O O . PHE A 1 207 ? -14.024 -8.951 26.417 1.00 58.12 207 PHE A O 1
ATOM 1668 N N . ILE A 1 208 ? -14.023 -6.714 26.409 1.00 58.91 208 ILE A N 1
ATOM 1669 C CA . ILE A 1 208 ? -15.485 -6.573 26.467 1.00 58.91 208 ILE A CA 1
ATOM 1670 C C . ILE A 1 208 ? -16.159 -7.059 25.177 1.00 58.91 208 ILE A C 1
ATOM 1672 O O . ILE A 1 208 ? -17.211 -7.686 25.269 1.00 58.91 208 ILE A O 1
ATOM 1676 N N . GLN A 1 209 ? -15.577 -6.809 24.001 1.00 57.69 209 GLN A N 1
ATOM 1677 C CA . GLN A 1 209 ? -16.121 -7.307 22.735 1.00 57.69 209 GLN A CA 1
ATOM 1678 C C . GLN A 1 209 ? -16.068 -8.837 22.680 1.00 57.69 209 GLN A C 1
ATOM 1680 O O . GLN A 1 209 ? -17.098 -9.464 22.474 1.00 57.69 209 GLN A O 1
ATOM 1685 N N . LEU A 1 210 ? -14.922 -9.442 23.016 1.00 58.59 210 LEU A N 1
ATOM 1686 C CA . LEU A 1 210 ? -14.797 -10.900 23.121 1.00 58.59 210 LEU A CA 1
ATOM 1687 C C . LEU A 1 210 ? -15.787 -11.493 24.134 1.00 58.59 210 LEU A C 1
ATOM 1689 O O . LEU A 1 210 ? -16.302 -12.587 23.920 1.00 58.59 210 LEU A O 1
ATOM 1693 N N . LEU A 1 211 ? -16.074 -10.796 25.237 1.00 56.25 211 LEU A N 1
ATOM 1694 C CA . LEU A 1 211 ? -17.109 -11.226 26.178 1.00 56.25 211 LEU A CA 1
ATOM 1695 C C . LEU A 1 211 ? -18.520 -11.125 25.585 1.00 56.25 211 LEU A C 1
ATOM 1697 O O . LEU A 1 211 ? -19.315 -12.023 25.837 1.00 56.25 211 LEU A O 1
ATOM 1701 N N . ARG A 1 212 ? -18.840 -10.081 24.809 1.00 57.56 212 ARG A N 1
ATOM 1702 C CA . ARG A 1 212 ? -20.139 -9.956 24.121 1.00 57.56 212 ARG A CA 1
ATOM 1703 C C . ARG A 1 212 ? -20.332 -11.047 23.077 1.00 57.56 212 ARG A C 1
ATOM 1705 O O . ARG A 1 212 ? -21.334 -11.745 23.148 1.00 57.56 212 ARG A O 1
ATOM 1712 N N . ASP A 1 213 ? -19.343 -11.262 22.215 1.00 57.50 213 ASP A N 1
ATOM 1713 C CA . ASP A 1 213 ? -19.418 -12.276 21.158 1.00 57.50 213 ASP A CA 1
ATOM 1714 C C . ASP A 1 213 ? -19.565 -13.689 21.758 1.00 57.50 213 ASP A C 1
ATOM 1716 O O . ASP A 1 213 ? -20.320 -14.515 21.252 1.00 57.50 213 ASP A O 1
ATOM 1720 N N . ASN A 1 214 ? -18.923 -13.961 22.904 1.00 55.09 214 ASN A N 1
ATOM 1721 C CA . ASN A 1 214 ? -19.122 -15.216 23.638 1.00 55.09 214 ASN A CA 1
ATOM 1722 C C . ASN A 1 214 ? -20.468 -15.284 24.386 1.00 55.09 214 ASN A C 1
ATOM 1724 O O . ASN A 1 214 ? -21.033 -16.368 24.511 1.00 55.09 214 ASN A O 1
ATOM 1728 N N . LEU A 1 215 ? -21.009 -14.166 24.881 1.00 50.25 215 LEU A N 1
ATOM 1729 C CA . LEU A 1 215 ? -22.337 -14.120 25.514 1.00 50.25 215 LEU A CA 1
ATOM 1730 C C . LEU A 1 215 ? -23.471 -14.324 24.495 1.00 50.25 215 LEU A C 1
ATOM 1732 O O . LEU A 1 215 ? -24.452 -14.996 24.817 1.00 50.25 215 LEU A O 1
ATOM 1736 N N . ASP A 1 216 ? -23.319 -13.834 23.264 1.00 49.84 216 ASP A N 1
ATOM 1737 C CA . ASP A 1 216 ? -24.283 -14.059 22.179 1.00 49.84 216 ASP A CA 1
ATOM 1738 C C . ASP A 1 216 ? -24.316 -15.536 21.736 1.00 49.84 216 ASP A C 1
ATOM 1740 O O . ASP A 1 216 ? -25.381 -16.074 21.413 1.00 49.84 216 ASP A O 1
ATOM 1744 N N . ILE A 1 217 ? -23.190 -16.254 21.848 1.00 48.84 217 ILE A N 1
ATOM 1745 C CA . ILE A 1 217 ? -23.144 -17.719 21.683 1.00 48.84 217 ILE A CA 1
ATOM 1746 C C . ILE A 1 217 ? -23.939 -18.427 22.799 1.00 48.84 217 ILE A C 1
ATOM 1748 O O . ILE A 1 217 ? -24.670 -19.381 22.520 1.00 48.84 217 ILE A O 1
ATOM 1752 N N . PHE A 1 218 ? -23.882 -17.947 24.049 1.00 37.38 218 PHE A N 1
ATOM 1753 C CA . PHE A 1 218 ? -24.672 -18.517 25.154 1.00 37.38 218 PHE A CA 1
ATOM 1754 C C . PHE A 1 218 ? -26.181 -18.269 25.006 1.00 37.38 218 PHE A C 1
ATOM 1756 O O . PHE A 1 218 ? -26.970 -19.173 25.289 1.00 37.38 218 PHE A O 1
ATOM 1763 N N . HIS A 1 219 ? -26.596 -17.102 24.505 1.00 39.69 219 HIS A N 1
ATOM 1764 C CA . HIS A 1 219 ? -28.012 -16.823 24.234 1.00 39.69 219 HIS A CA 1
ATOM 1765 C C . HIS A 1 219 ? -28.556 -17.620 23.037 1.00 39.69 219 HIS A C 1
ATOM 1767 O O . HIS A 1 219 ? -29.699 -18.085 23.075 1.00 39.69 219 HIS A O 1
ATOM 1773 N N . THR A 1 220 ? -27.732 -17.857 22.013 1.00 39.09 220 THR A N 1
ATOM 1774 C CA . THR A 1 220 ? -28.108 -18.685 20.854 1.00 39.09 220 THR A CA 1
ATOM 1775 C C . THR A 1 220 ? -28.240 -20.166 21.239 1.00 39.09 220 THR A C 1
ATOM 1777 O O . THR A 1 220 ? -29.156 -20.845 20.780 1.00 39.09 220 THR A O 1
ATOM 1780 N N . LEU A 1 221 ? -27.413 -20.663 22.167 1.00 36.28 221 LEU A N 1
ATOM 1781 C CA . LEU A 1 221 ? -27.508 -22.039 22.679 1.00 36.28 221 LEU A CA 1
ATOM 1782 C C . LEU A 1 221 ? -28.631 -22.249 23.714 1.00 36.28 221 LEU A C 1
ATOM 1784 O O . LEU A 1 221 ? -29.038 -23.388 23.936 1.00 36.28 221 LEU A O 1
ATOM 1788 N N . GLN A 1 222 ? -29.178 -21.186 24.316 1.00 36.78 222 GLN A N 1
ATOM 1789 C CA . GLN A 1 222 ? -30.312 -21.272 25.251 1.00 36.78 222 GLN A CA 1
ATOM 1790 C C . GLN A 1 222 ? -31.697 -21.271 24.584 1.00 36.78 222 GLN A C 1
ATOM 1792 O O . GLN A 1 222 ? -32.687 -21.515 25.269 1.00 36.78 222 GLN A O 1
ATOM 1797 N N . THR A 1 223 ? -31.794 -21.043 23.269 1.00 36.62 223 THR A N 1
ATOM 1798 C CA . THR A 1 223 ? -33.079 -21.050 22.537 1.00 36.62 223 THR A CA 1
ATOM 1799 C C . THR A 1 223 ? -33.361 -22.349 21.773 1.00 36.62 223 THR A C 1
ATOM 1801 O O . THR A 1 223 ? -34.379 -22.449 21.089 1.00 36.62 223 THR A O 1
ATOM 1804 N N . CYS A 1 224 ? -32.538 -23.393 21.948 1.00 33.88 224 CYS A N 1
ATOM 1805 C CA . CYS A 1 224 ? -32.939 -24.766 21.619 1.00 33.88 224 CYS A CA 1
ATOM 1806 C C . CYS A 1 224 ? -33.953 -25.277 22.658 1.00 33.88 224 CYS A C 1
ATOM 1808 O O . CYS A 1 224 ? -33.637 -26.014 23.589 1.00 33.88 224 CYS A O 1
ATOM 1810 N N . ASP A 1 225 ? -35.185 -24.820 22.473 1.00 38.16 225 ASP A N 1
ATOM 1811 C CA . ASP A 1 225 ? -36.398 -25.177 23.191 1.00 38.16 225 ASP A CA 1
ATOM 1812 C C . ASP A 1 225 ? -36.802 -26.628 22.853 1.00 38.16 225 ASP A C 1
ATOM 1814 O O . ASP A 1 225 ? -37.494 -26.897 21.868 1.00 38.16 225 ASP A O 1
ATOM 1818 N N . LEU A 1 226 ? -36.342 -27.595 23.653 1.00 35.12 226 LEU A N 1
ATOM 1819 C CA . LEU A 1 226 ? -36.975 -28.913 23.734 1.00 35.12 226 LEU A CA 1
ATOM 1820 C C . LEU A 1 226 ? -38.002 -28.872 24.867 1.00 35.12 226 LEU A C 1
ATOM 1822 O O . LEU A 1 226 ? -37.668 -28.939 26.049 1.00 35.12 226 LEU A O 1
ATOM 1826 N N . ARG A 1 227 ? -39.262 -28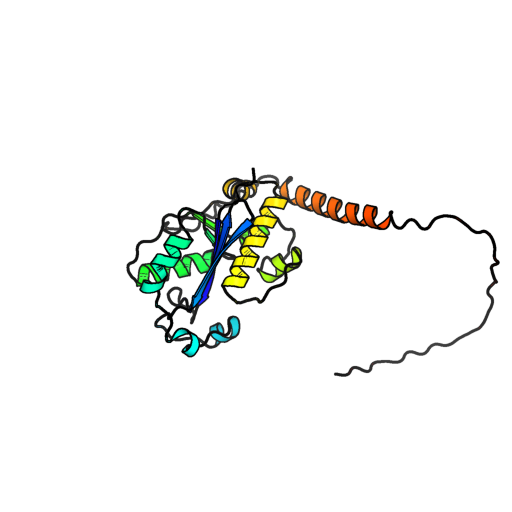.727 24.452 1.00 34.88 227 ARG A N 1
ATOM 1827 C CA . ARG A 1 227 ? -40.461 -28.688 25.295 1.00 34.88 227 ARG A CA 1
ATOM 1828 C C . ARG A 1 227 ? -40.544 -29.878 26.266 1.00 34.88 227 ARG A C 1
ATOM 1830 O O . ARG A 1 227 ? -40.098 -30.977 25.927 1.00 34.88 227 ARG A O 1
ATOM 1837 N N . PRO A 1 228 ? -41.191 -29.701 27.430 1.00 39.50 228 PRO A N 1
ATOM 1838 C CA . PRO A 1 228 ? -41.402 -30.764 28.396 1.00 39.50 228 PRO A CA 1
ATOM 1839 C C . PRO A 1 228 ? -42.711 -31.488 28.085 1.00 39.50 228 PRO A C 1
ATOM 1841 O O . PRO A 1 228 ? -43.760 -30.916 28.321 1.00 39.50 228 PRO A O 1
ATOM 1844 N N . ASP A 1 229 ? -42.662 -32.725 27.592 1.00 39.72 229 ASP A N 1
ATOM 1845 C CA . ASP A 1 229 ? -43.789 -33.666 27.674 1.00 39.72 229 ASP A CA 1
ATOM 1846 C C . ASP A 1 229 ? -43.290 -35.099 27.427 1.00 39.72 229 ASP A C 1
ATOM 1848 O O . ASP A 1 229 ? -42.996 -35.461 26.289 1.00 39.72 229 ASP A O 1
ATOM 1852 N N . ASN A 1 230 ? -43.152 -35.893 28.502 1.00 33.53 230 ASN A N 1
ATOM 1853 C CA . ASN A 1 230 ? -43.648 -37.280 28.660 1.00 33.53 230 ASN A CA 1
ATOM 1854 C C . ASN A 1 230 ? -42.911 -38.003 29.823 1.00 33.53 230 ASN A C 1
ATOM 1856 O O . ASN A 1 230 ? -41.679 -38.090 29.800 1.00 33.53 230 ASN A O 1
ATOM 1860 N N . PRO A 1 231 ? -43.612 -38.528 30.851 1.00 44.56 231 PRO A N 1
ATOM 1861 C CA . PRO A 1 231 ? -42.987 -39.233 31.967 1.00 44.56 231 PRO A CA 1
ATOM 1862 C C . PRO A 1 231 ? -42.805 -40.742 31.707 1.00 44.56 231 PRO A C 1
ATOM 1864 O O . PRO A 1 231 ? -43.583 -41.371 31.001 1.00 44.56 231 PRO A O 1
ATOM 1867 N N . ALA A 1 232 ? -41.823 -41.313 32.416 1.00 32.91 232 ALA A N 1
ATOM 1868 C CA . ALA A 1 232 ? -41.534 -42.741 32.621 1.00 32.91 232 ALA A CA 1
ATOM 1869 C C . ALA A 1 232 ? -40.750 -43.496 31.524 1.00 32.91 232 ALA A C 1
ATOM 1871 O O . ALA A 1 232 ? -41.280 -43.839 30.478 1.00 32.91 232 ALA A O 1
ATOM 1872 N N . MET A 1 233 ? -39.521 -43.918 31.856 1.00 31.67 233 MET A N 1
ATOM 1873 C CA . MET A 1 233 ? -39.184 -45.344 32.023 1.00 31.67 233 MET A CA 1
ATOM 1874 C C . MET A 1 233 ? -37.734 -45.546 32.505 1.00 31.67 233 MET A C 1
ATOM 1876 O O . MET A 1 233 ? -36.774 -45.279 31.797 1.00 31.67 233 MET A O 1
ATOM 1880 N N . LEU A 1 234 ? -37.634 -46.058 33.734 1.00 32.12 234 LEU A N 1
ATOM 1881 C CA . LEU A 1 234 ? -36.792 -47.178 34.177 1.00 32.12 234 LEU A CA 1
ATOM 1882 C C . LEU A 1 234 ? -35.296 -47.210 33.794 1.00 32.12 234 LEU A C 1
ATOM 1884 O O . LEU A 1 234 ? -34.896 -47.593 32.700 1.00 32.12 234 LEU A O 1
ATOM 1888 N N . LEU A 1 235 ? -34.476 -46.980 34.825 1.00 39.97 235 LEU A N 1
ATOM 1889 C CA . LEU A 1 235 ? -33.099 -47.465 34.957 1.00 39.97 235 LEU A CA 1
ATOM 1890 C C . LEU A 1 235 ? -33.006 -48.987 34.732 1.00 39.97 235 LEU A C 1
ATOM 1892 O O . LEU A 1 235 ? -33.890 -49.724 35.182 1.00 39.97 235 LEU A O 1
ATOM 1896 N N . PRO A 1 236 ? -31.834 -49.476 34.294 1.00 38.28 236 PRO A N 1
ATOM 1897 C CA . PRO A 1 236 ? -31.268 -50.635 34.966 1.00 38.28 236 PRO A CA 1
ATOM 1898 C C . PRO A 1 236 ? -29.824 -50.435 35.433 1.00 38.28 236 PRO A C 1
ATOM 1900 O O . PRO A 1 236 ? -29.029 -49.662 34.908 1.00 38.28 236 PRO A O 1
ATOM 1903 N N . ARG A 1 237 ? -29.560 -51.167 36.513 1.00 38.41 237 ARG A N 1
ATOM 1904 C CA . ARG A 1 237 ? -28.368 -51.206 37.352 1.00 38.41 237 ARG A CA 1
ATOM 1905 C C . ARG A 1 237 ? -27.172 -51.825 36.623 1.00 38.41 237 ARG A C 1
ATOM 1907 O O . ARG A 1 237 ? -27.329 -52.755 35.841 1.00 38.41 237 ARG A O 1
ATOM 1914 N N . ASN A 1 238 ? -25.982 -51.383 37.015 1.00 37.25 238 ASN A N 1
ATOM 1915 C CA . ASN A 1 238 ? -24.727 -52.128 36.873 1.00 37.25 238 ASN A CA 1
ATOM 1916 C C . ASN A 1 238 ? -24.786 -53.393 37.768 1.00 37.25 238 ASN A C 1
ATOM 1918 O O . ASN A 1 238 ? -25.395 -53.306 38.843 1.00 37.25 238 ASN A O 1
ATOM 1922 N N . PRO A 1 239 ? -24.179 -54.543 37.402 1.00 44.59 239 PRO A N 1
ATOM 1923 C CA . PRO A 1 239 ? -22.818 -54.778 37.906 1.00 44.59 239 PRO A CA 1
ATOM 1924 C C . PRO A 1 239 ? -21.898 -55.714 37.075 1.00 44.59 239 PRO A C 1
ATOM 1926 O O . PRO A 1 239 ? -22.339 -56.639 36.403 1.00 44.59 239 PRO A O 1
ATOM 1929 N N . SER A 1 240 ? -20.592 -55.554 37.338 1.00 36.38 240 SER A N 1
ATOM 1930 C CA . SER A 1 240 ? -19.506 -56.562 37.336 1.00 36.38 240 SER A CA 1
ATOM 1931 C C . SER A 1 240 ? -18.999 -57.166 36.012 1.00 36.38 240 SER A C 1
ATOM 1933 O O . SER A 1 240 ? -19.753 -57.776 35.268 1.00 36.38 240 SER A O 1
ATOM 1935 N N . GLY A 1 241 ? -17.670 -57.119 35.807 1.00 30.70 241 GLY A N 1
ATOM 1936 C CA . GLY A 1 241 ? -16.971 -57.967 34.826 1.00 30.70 241 GLY A CA 1
ATOM 1937 C C . GLY A 1 241 ? -15.604 -57.456 34.347 1.00 30.70 241 GLY A C 1
ATOM 1938 O O . GLY A 1 241 ? -15.517 -56.828 33.307 1.00 30.70 241 GLY A O 1
ATOM 1939 N N . THR A 1 242 ? -14.569 -57.707 35.150 1.00 33.19 242 THR A N 1
ATOM 1940 C CA . THR A 1 242 ? -13.134 -57.943 34.842 1.00 33.19 242 THR A CA 1
ATOM 1941 C C . THR A 1 242 ? -12.512 -57.643 33.456 1.00 33.19 242 THR A C 1
ATOM 1943 O O . THR A 1 242 ? -12.943 -58.173 32.442 1.00 33.19 242 THR A O 1
ATOM 1946 N N . SER A 1 243 ? -11.354 -56.959 33.529 1.00 32.94 243 SER A N 1
ATOM 1947 C CA . SER A 1 243 ? -10.081 -57.144 32.785 1.00 32.94 243 SER A CA 1
ATOM 1948 C C . SER A 1 243 ? -10.060 -57.130 31.248 1.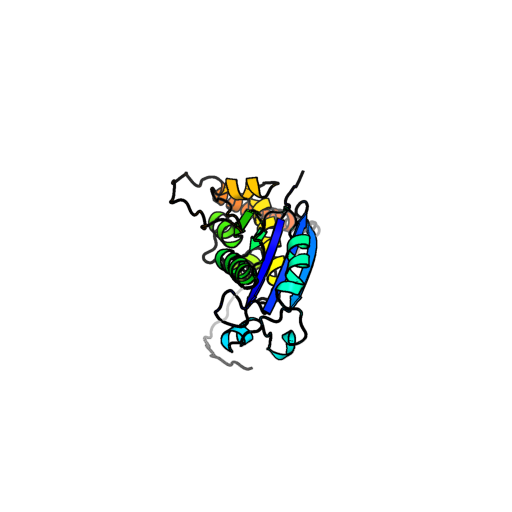00 32.94 243 SER A C 1
ATOM 1950 O O . SER A 1 243 ? -10.534 -58.061 30.616 1.00 32.94 243 SER A O 1
ATOM 1952 N N . GLU A 1 244 ? -9.303 -56.200 30.653 1.00 33.75 244 GLU A N 1
ATOM 1953 C CA . GLU A 1 244 ? -7.934 -56.468 30.166 1.00 33.75 244 GLU A CA 1
ATOM 1954 C C . GLU A 1 244 ? -7.285 -55.214 29.551 1.00 33.75 244 GLU A C 1
ATOM 1956 O O . GLU A 1 244 ? -7.893 -54.443 28.814 1.00 33.75 244 GLU A O 1
ATOM 1961 N N . PHE A 1 245 ? -6.004 -55.030 29.873 1.00 35.53 245 PHE A N 1
ATOM 1962 C CA . PHE A 1 245 ? -5.071 -54.150 29.180 1.00 35.53 245 PHE A CA 1
ATOM 1963 C C . PHE A 1 245 ? -4.812 -54.679 27.764 1.00 35.53 245 PHE A C 1
ATOM 1965 O O . PHE A 1 245 ? -4.431 -55.838 27.621 1.00 35.53 245 PHE A O 1
ATOM 1972 N N . ARG A 1 246 ? -4.840 -53.810 26.746 1.00 33.47 246 ARG A N 1
ATOM 1973 C CA . ARG A 1 246 ? -3.944 -53.935 25.584 1.00 33.47 246 ARG A CA 1
ATOM 1974 C C . ARG A 1 246 ? -3.763 -52.596 24.876 1.00 33.47 246 ARG A C 1
ATOM 1976 O O . ARG A 1 246 ? -4.684 -52.049 24.283 1.00 33.47 246 ARG A O 1
ATOM 1983 N N . ALA A 1 247 ? -2.534 -52.097 24.947 1.00 34.22 247 ALA A N 1
ATOM 1984 C CA . ALA A 1 247 ? -2.004 -51.106 24.031 1.00 34.22 247 ALA A CA 1
ATOM 1985 C C . ALA A 1 247 ? -1.868 -51.729 22.637 1.00 34.22 247 ALA A C 1
ATOM 1987 O O . ALA A 1 247 ? -1.372 -52.849 22.533 1.00 34.22 247 ALA A O 1
ATOM 1988 N N . PHE A 1 248 ? -2.222 -50.989 21.588 1.00 35.22 248 PHE A N 1
ATOM 1989 C CA . PHE A 1 248 ? -1.592 -51.151 20.282 1.00 35.22 248 PHE A CA 1
ATOM 1990 C C . PHE A 1 248 ? -1.356 -49.792 19.625 1.00 35.22 248 PHE A C 1
ATOM 1992 O O . PHE A 1 248 ? -2.222 -48.929 19.519 1.00 35.22 248 PHE A O 1
ATOM 1999 N N . SER A 1 249 ? -0.096 -49.658 19.255 1.00 36.47 249 SER A N 1
ATOM 2000 C CA . SER A 1 249 ? 0.598 -48.649 18.483 1.00 36.47 249 SER A CA 1
ATOM 2001 C C . SER A 1 249 ? 0.063 -48.461 17.059 1.00 36.47 249 SER A C 1
ATOM 2003 O O . SER A 1 249 ? -0.350 -49.426 16.429 1.00 36.47 249 SER A O 1
ATOM 2005 N N . HIS A 1 250 ? 0.205 -47.220 16.574 1.00 35.69 250 HIS A N 1
ATOM 2006 C CA . HIS A 1 250 ? 0.612 -46.798 15.219 1.00 35.69 250 HIS A CA 1
ATOM 2007 C C . HIS A 1 250 ? 0.174 -47.641 14.014 1.00 35.69 250 HIS A C 1
ATOM 2009 O O . HIS A 1 250 ? 0.722 -48.722 13.835 1.00 35.69 250 HIS A O 1
ATOM 2015 N N . ILE A 1 251 ? -0.561 -47.017 13.076 1.00 36.84 251 ILE A N 1
ATOM 2016 C CA . ILE A 1 251 ? -0.246 -47.036 11.629 1.00 36.84 251 ILE A CA 1
ATOM 2017 C C . ILE A 1 251 ? -0.699 -45.697 10.984 1.00 36.84 251 ILE A C 1
ATOM 2019 O O . ILE A 1 251 ? -1.864 -45.335 11.144 1.00 36.84 251 ILE A O 1
ATOM 2023 N N . PRO A 1 252 ? 0.174 -44.970 10.253 1.00 53.41 252 PRO A N 1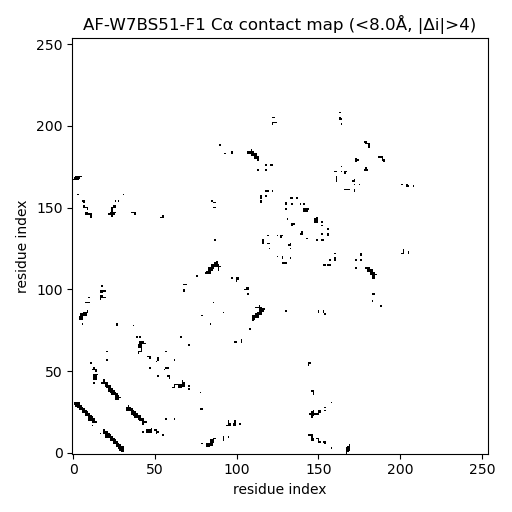
ATOM 2024 C CA . PRO A 1 252 ? -0.177 -43.862 9.352 1.00 53.41 252 PRO A CA 1
ATOM 2025 C C . PRO A 1 252 ? -0.244 -44.326 7.883 1.00 53.41 252 PRO A C 1
ATOM 2027 O O . PRO A 1 252 ? 0.398 -45.315 7.563 1.00 53.41 252 PRO A O 1
ATOM 2030 N N . TYR A 1 253 ? -0.958 -43.609 7.004 1.00 41.22 253 TYR A N 1
ATOM 2031 C CA . TYR A 1 253 ? -0.843 -43.575 5.520 1.00 41.22 253 TYR A CA 1
ATOM 2032 C C . TYR A 1 253 ? -1.989 -42.669 5.002 1.00 41.22 253 TYR A C 1
ATOM 2034 O O . TYR A 1 253 ? -3.090 -42.782 5.528 1.00 41.22 253 TYR A O 1
ATOM 2042 N N . LYS A 1 254 ? -1.881 -41.761 4.026 1.00 47.81 254 LYS A N 1
ATOM 2043 C CA . LYS A 1 254 ? -0.886 -41.354 3.021 1.00 47.81 254 LYS A CA 1
ATOM 2044 C C . LYS A 1 254 ? -1.050 -39.852 2.789 1.00 47.81 254 LYS A C 1
ATOM 2046 O O . LYS A 1 254 ? -2.196 -39.382 2.959 1.00 47.81 254 LYS A O 1
#

Nearest PDB structures (foldseek):
  8h2f-assembly1_A  TM=8.033E-01  e=1.280E-12  Streptococcus thermophilus DGCC 7710
  2ido-assembly1_A  TM=9.033E-01  e=8.454E-11  Escherichia coli
  1j53-assembly1_A  TM=8.950E-01  e=2.374E-10  Escherichia coli
  2p1j-assembly1_A  TM=7.976E-01  e=6.272E-10  Thermotoga maritima MSB8
  5fku-assembly1_D  TM=6.575E-01  e=7.997E-10  Escherichia coli K-12

Solvent-accessible surface area (backbone atoms only — not comparable to full-atom values): 14907 Å² total; per-residue (Å²): 126,60,50,30,51,32,28,20,38,30,64,40,41,31,36,95,53,46,54,18,47,33,30,39,6,29,28,32,30,49,52,63,38,86,70,50,77,46,72,46,59,21,26,41,90,64,74,71,35,73,74,36,30,72,61,54,69,63,51,73,80,77,17,68,87,33,53,36,64,84,70,46,44,63,58,53,51,64,69,47,61,87,37,40,34,31,19,75,53,26,75,56,48,56,43,28,55,45,44,33,36,55,75,69,76,46,86,70,55,79,37,39,31,46,39,43,32,62,52,45,65,73,53,48,98,64,96,61,62,50,70,68,58,50,30,52,74,72,72,54,84,80,65,80,56,36,32,42,52,48,9,45,54,42,42,52,50,46,48,51,53,24,59,67,69,73,44,40,33,59,66,53,47,38,53,75,71,74,53,60,68,30,42,66,61,52,95,65,83,60,76,78,79,84,76,92,68,89,86,67,58,56,65,48,43,50,53,51,47,56,49,48,62,53,48,55,52,52,56,62,67,67,65,73,78,77,78,92,85,84,87,89,82,82,86,83,80,86,82,89,83,82,88,82,92,77,90,81,81,87,87,90,87,133

Radius of gyration: 25.73 Å; Cα contacts (8 Å, |Δi|>4): 384; chains: 1; bounding box: 60×73×60 Å

InterPro domains:
  IPR012337 Ribonuclease H-like superfamily [SSF53098] (2-164)
  IPR013520 Ribonuclease H-like domain [PF00929] (7-157)
  IPR013520 Ribonuclease H-like domain [SM00479] (5-167)
  IPR036397 Ribonuclease H superfamily [G3DSA:3.30.420.10] (2-171)

Mean predicted aligned error: 11.96 Å

Sequence (254 aa):
MRDLNYVVLDFETANGSRTSPCSIGMVKYLNGEKHSEYYQLINPEEDFYPSNIRVHGIYPEDVWESPNWLEVYPSIINFIGDLPVAAHFATFDINVFRATTEKYDLPLPANLYFCSCVLSQKILPLRSHKLNLVADYFGITFEHHHALEDSIVAADIVCELANIQQVNTISELVDSIGYQFGQINGTNFVTKKKNAFPLMGARFRVFIQLLRDNLDIFHTLQTCDLRPDNPAMLLPRNPSGTSEFRAFSHIPYK